Protein AF-A0A7C3RHJ6-F1 (afdb_monomer_lite)

Foldseek 3Di:
DDPPDPPPLPQQVCVVVVVLVVLLCQAPCVVVPNDPCNQFNADSPDPPPVRRCPGRGDDQDLLCQLVSVLVQLLDCVRCVVVVRDNCLSVLLCQAPLNVCCVVPVPRDDPCLQQNDSNGYDLCDPVGCNPLVNVLVSCCVPPVVLSVLLCLAPLVVCCVPPVPGDDPCLQPNNSHYPPDQQLCVLVSVCVPLVLLSVLLCLAPNNVVCNVVVHHDPCQQQNDNNRHDPLPRPLCNRVVVPDPCPDPLSVLLVLLNVLLVVLVVLLVVLVVLLVVLVVDPDDCVVLVVLSVVLVVLSVVLSSNVSNSDPVVSVVSSVSSNVSSVVSVVVSVVVVVVVVVVVVVVVVVVVVVVVVVVVVVVVVVVVVVVVVVD

pLDDT: mean 88.44, std 11.77, range [31.78, 98.12]

Structure (mmCIF, N/CA/C/O backbone):
data_AF-A0A7C3RHJ6-F1
#
_entry.id   AF-A0A7C3RHJ6-F1
#
loop_
_atom_site.group_PDB
_atom_site.id
_atom_site.type_symbol
_atom_site.label_atom_id
_atom_site.label_alt_id
_atom_site.label_comp_id
_atom_site.label_asym_id
_atom_site.label_entity_id
_atom_site.label_seq_id
_atom_site.pdbx_PDB_ins_code
_atom_site.Cartn_x
_atom_site.Cartn_y
_atom_site.Cartn_z
_atom_site.occupancy
_atom_site.B_iso_or_equiv
_atom_site.auth_seq_id
_atom_site.auth_comp_id
_atom_site.auth_asym_id
_atom_site.auth_atom_id
_atom_site.pdbx_PDB_model_num
ATOM 1 N N . MET A 1 1 ? 59.843 -17.273 -13.281 1.00 37.06 1 MET A N 1
ATOM 2 C CA . MET A 1 1 ? 58.818 -16.800 -14.239 1.00 37.06 1 MET A CA 1
ATOM 3 C C . MET A 1 1 ? 57.995 -15.730 -13.545 1.00 37.06 1 MET A C 1
ATOM 5 O O . MET A 1 1 ? 57.700 -15.878 -12.370 1.00 37.06 1 MET A O 1
ATOM 9 N N . SER A 1 2 ? 57.812 -14.612 -14.242 1.00 31.78 2 SER A N 1
ATOM 10 C CA . SER A 1 2 ? 57.528 -13.269 -13.725 1.00 31.78 2 SER A CA 1
ATOM 11 C C . SER A 1 2 ? 56.185 -13.110 -12.998 1.00 31.78 2 SER A C 1
ATOM 13 O O . SER A 1 2 ? 55.165 -13.618 -13.447 1.00 31.78 2 SER A O 1
ATOM 15 N N . LEU A 1 3 ? 56.210 -12.303 -11.933 1.00 33.94 3 LEU A N 1
ATOM 16 C CA . LEU A 1 3 ? 55.081 -11.746 -11.174 1.00 33.94 3 LEU A CA 1
ATOM 17 C C . LEU A 1 3 ? 54.342 -10.600 -11.915 1.00 33.94 3 LEU A C 1
ATOM 19 O O . LEU A 1 3 ? 53.602 -9.842 -11.297 1.00 33.94 3 LEU A O 1
ATOM 23 N N . LEU A 1 4 ? 54.514 -10.457 -13.234 1.00 36.22 4 LEU A N 1
ATOM 24 C CA . LEU A 1 4 ? 53.795 -9.488 -14.071 1.00 36.22 4 LEU A CA 1
ATOM 25 C C . LEU A 1 4 ? 52.897 -10.222 -15.068 1.00 36.22 4 LEU A C 1
ATOM 27 O O . LEU A 1 4 ? 53.378 -10.598 -16.132 1.00 36.22 4 LEU A O 1
ATOM 31 N N . SER A 1 5 ? 51.615 -10.415 -14.745 1.00 31.86 5 SER A N 1
ATOM 32 C CA . SER A 1 5 ? 50.505 -10.557 -15.719 1.00 31.86 5 SER A CA 1
ATOM 33 C C . SER A 1 5 ? 49.122 -10.523 -15.044 1.00 31.86 5 SER A C 1
ATOM 35 O O . SER A 1 5 ? 48.191 -11.177 -15.494 1.00 31.86 5 SER A O 1
ATOM 37 N N . ILE A 1 6 ? 48.952 -9.743 -13.971 1.00 36.12 6 ILE A N 1
ATOM 38 C CA . ILE A 1 6 ? 47.616 -9.263 -13.583 1.00 36.12 6 ILE A CA 1
ATOM 39 C C . ILE A 1 6 ? 47.528 -7.821 -14.076 1.00 36.12 6 ILE A C 1
ATOM 41 O O . ILE A 1 6 ? 47.543 -6.866 -13.306 1.00 36.12 6 ILE A O 1
ATOM 45 N N . ILE A 1 7 ? 47.525 -7.655 -15.399 1.00 36.75 7 ILE A N 1
ATOM 46 C CA . ILE A 1 7 ? 46.991 -6.432 -15.988 1.00 36.75 7 ILE A CA 1
ATOM 47 C C . ILE A 1 7 ? 45.484 -6.605 -15.841 1.00 36.75 7 ILE A C 1
ATOM 49 O O . ILE A 1 7 ? 44.868 -7.329 -16.619 1.00 36.75 7 ILE A O 1
ATOM 53 N N . LEU A 1 8 ? 44.896 -5.992 -14.806 1.00 41.00 8 LEU A N 1
ATOM 54 C CA . LEU A 1 8 ? 43.502 -5.583 -14.920 1.00 41.00 8 LEU A CA 1
ATOM 55 C C . LEU A 1 8 ? 43.420 -4.840 -16.252 1.00 41.00 8 LEU A C 1
ATOM 57 O O . LEU A 1 8 ? 44.099 -3.829 -16.429 1.00 41.00 8 LEU A O 1
ATOM 61 N N . SER A 1 9 ? 42.660 -5.373 -17.197 1.00 46.53 9 SER A N 1
ATOM 62 C CA . SER A 1 9 ? 42.314 -4.725 -18.454 1.00 46.53 9 SER A CA 1
ATOM 63 C C . SER A 1 9 ? 41.466 -3.491 -18.138 1.00 46.53 9 SER A C 1
ATOM 65 O O . SER A 1 9 ? 40.244 -3.485 -18.264 1.00 46.53 9 SER A O 1
ATOM 67 N N . ILE A 1 10 ? 42.123 -2.440 -17.644 1.00 57.09 10 ILE A N 1
ATOM 68 C CA . ILE A 1 10 ? 41.530 -1.133 -17.408 1.00 57.09 10 ILE A CA 1
ATOM 69 C C . ILE A 1 10 ? 41.212 -0.579 -18.791 1.00 57.09 10 ILE A C 1
ATOM 71 O O . ILE A 1 10 ? 42.105 -0.183 -19.535 1.00 57.09 10 ILE A O 1
ATOM 75 N N . SER A 1 11 ? 39.929 -0.603 -19.141 1.00 69.12 11 SER A N 1
ATOM 76 C CA . SER A 1 11 ? 39.414 0.023 -20.354 1.00 69.12 11 SER A CA 1
ATOM 77 C C . SER A 1 11 ? 39.861 1.487 -20.412 1.00 69.12 11 SER A C 1
ATOM 79 O O . SER A 1 11 ? 39.473 2.292 -19.559 1.00 69.12 11 SER A O 1
ATOM 81 N N . LEU A 1 12 ? 40.657 1.849 -21.424 1.00 87.69 12 LEU A N 1
ATOM 82 C CA . LEU A 1 12 ? 41.162 3.214 -21.606 1.00 87.69 12 LEU A CA 1
ATOM 83 C C . LEU A 1 12 ? 40.060 4.203 -22.009 1.00 87.69 12 LEU A C 1
ATOM 85 O O . LEU A 1 12 ? 40.269 5.413 -21.923 1.00 87.69 12 LEU A O 1
ATOM 89 N N . CYS A 1 13 ? 38.859 3.715 -22.346 1.00 89.88 13 CYS A N 1
ATOM 90 C CA . CYS A 1 13 ? 37.685 4.551 -22.604 1.00 89.88 13 CYS A CA 1
ATOM 91 C C . CYS A 1 13 ? 37.412 5.524 -21.444 1.00 89.88 13 CYS A C 1
ATOM 93 O O . CYS A 1 13 ? 37.001 6.662 -21.667 1.00 89.88 13 CYS A O 1
ATOM 95 N N . GLY A 1 14 ? 37.661 5.099 -20.199 1.00 90.50 14 GLY A N 1
ATOM 96 C CA . GLY A 1 14 ? 37.413 5.918 -19.014 1.00 90.50 14 GLY A CA 1
ATOM 97 C C . GLY A 1 14 ? 38.370 7.095 -18.826 1.00 90.50 14 GLY A C 1
ATOM 98 O O . GLY A 1 14 ? 38.039 8.014 -18.081 1.00 90.50 14 GLY A O 1
ATOM 99 N N . THR A 1 15 ? 39.512 7.097 -19.516 1.00 91.06 15 THR A N 1
ATOM 100 C CA . THR A 1 15 ? 40.467 8.216 -19.519 1.00 91.06 15 THR A CA 1
ATOM 101 C C . THR A 1 15 ? 39.915 9.400 -20.310 1.00 91.06 15 THR A C 1
ATOM 103 O O . THR A 1 15 ? 40.012 10.540 -19.864 1.00 91.06 15 THR A O 1
ATOM 106 N N . CYS A 1 16 ? 39.293 9.132 -21.462 1.00 91.75 16 CYS A N 1
ATOM 107 C CA . CYS A 1 16 ? 38.676 10.156 -22.311 1.00 91.75 16 CYS A CA 1
ATOM 108 C C . CYS A 1 16 ? 37.229 10.478 -21.899 1.00 91.75 16 CYS A C 1
ATOM 110 O O . CYS A 1 16 ? 36.752 11.582 -22.150 1.00 91.75 16 CYS A O 1
ATOM 112 N N . HIS A 1 17 ? 36.537 9.547 -21.231 1.00 92.69 17 HIS A N 1
ATOM 113 C CA . HIS A 1 17 ? 35.168 9.722 -20.730 1.00 92.69 17 HIS A CA 1
ATOM 114 C C . HIS A 1 17 ? 35.086 9.631 -19.194 1.00 92.69 17 HIS A C 1
ATOM 116 O O . HIS A 1 17 ? 34.374 8.765 -18.670 1.00 92.69 17 HIS A O 1
ATOM 122 N N . PRO A 1 18 ? 35.783 10.512 -18.450 1.00 93.06 18 PRO A N 1
ATOM 123 C CA . PRO A 1 18 ? 35.923 10.395 -16.998 1.00 93.06 18 PRO A CA 1
ATOM 124 C C . PRO A 1 18 ? 34.585 10.496 -16.259 1.00 93.06 18 PRO A C 1
ATOM 126 O O . PRO A 1 18 ? 34.333 9.709 -15.347 1.00 93.06 18 PRO A O 1
ATOM 129 N N . ASP A 1 19 ? 33.686 11.382 -16.694 1.00 94.31 19 ASP A N 1
ATOM 130 C CA . ASP A 1 19 ? 32.378 11.565 -16.055 1.00 94.31 19 ASP A CA 1
ATOM 131 C C . ASP A 1 19 ? 31.525 10.301 -16.165 1.00 94.31 19 ASP A C 1
ATOM 133 O O . ASP A 1 19 ? 31.026 9.777 -15.168 1.00 94.31 19 ASP A O 1
ATOM 137 N N . THR A 1 20 ? 31.420 9.755 -17.380 1.00 93.75 20 THR A N 1
ATOM 138 C CA . THR A 1 20 ? 30.674 8.517 -17.633 1.00 93.75 20 THR A CA 1
ATOM 139 C C . THR A 1 20 ? 31.311 7.337 -16.912 1.00 93.75 20 THR A C 1
ATOM 141 O O . THR A 1 20 ? 30.600 6.542 -16.299 1.00 93.75 20 THR A O 1
ATOM 144 N N . ASN A 1 21 ? 32.642 7.242 -16.925 1.00 93.19 21 ASN A N 1
ATOM 145 C CA . ASN A 1 21 ? 33.361 6.190 -16.221 1.00 93.19 21 ASN A CA 1
ATOM 146 C C . ASN A 1 21 ? 33.097 6.245 -14.713 1.00 93.19 21 ASN A C 1
ATOM 148 O O . ASN A 1 21 ? 32.775 5.222 -14.122 1.00 93.19 21 ASN A O 1
ATOM 152 N N . SER A 1 22 ? 33.135 7.430 -14.097 1.00 93.06 22 SER A N 1
ATOM 153 C CA . SER A 1 22 ? 32.887 7.591 -12.656 1.00 93.06 22 SER A CA 1
ATOM 154 C C . SER A 1 22 ? 31.512 7.068 -12.214 1.00 93.06 22 SER A C 1
ATOM 156 O O . SER A 1 22 ? 31.359 6.546 -11.105 1.00 93.06 22 SER A O 1
ATOM 158 N N . ILE A 1 23 ? 30.517 7.172 -13.098 1.00 93.44 23 ILE A N 1
ATOM 159 C CA . ILE A 1 23 ? 29.171 6.635 -12.902 1.00 93.44 23 ILE A CA 1
ATOM 160 C C . ILE A 1 23 ? 29.173 5.124 -13.155 1.00 93.44 23 ILE A C 1
ATOM 162 O O . ILE A 1 23 ? 28.690 4.363 -12.316 1.00 93.44 23 ILE A O 1
ATOM 166 N N . PHE A 1 24 ? 29.769 4.690 -14.270 1.00 94.44 24 PHE A N 1
ATOM 167 C CA . PHE A 1 24 ? 29.819 3.290 -14.691 1.00 94.44 24 PHE A CA 1
ATOM 168 C C . PHE A 1 24 ? 30.514 2.370 -13.696 1.00 94.44 24 PHE A C 1
ATOM 170 O O . PHE A 1 24 ? 30.060 1.244 -13.489 1.00 94.44 24 PHE A O 1
ATOM 177 N N . GLN A 1 25 ? 31.548 2.866 -13.011 1.00 92.19 25 GLN A N 1
ATOM 178 C CA . GLN A 1 25 ? 32.245 2.119 -11.965 1.00 92.19 25 GLN A CA 1
ATOM 179 C C . GLN A 1 25 ? 31.309 1.636 -10.846 1.00 92.19 25 GLN A C 1
ATOM 181 O O . GLN A 1 25 ? 31.600 0.635 -10.196 1.00 92.19 25 GLN A O 1
ATOM 186 N N . LYS A 1 26 ? 30.172 2.316 -10.640 1.00 91.44 26 LYS A N 1
ATOM 187 C CA . LYS A 1 26 ? 29.163 1.981 -9.624 1.00 91.44 26 LYS A CA 1
ATOM 188 C C . LYS A 1 26 ? 28.063 1.049 -10.139 1.00 91.44 26 LYS A C 1
ATOM 190 O O . LYS A 1 26 ? 27.137 0.755 -9.387 1.00 91.44 26 LYS A O 1
ATOM 195 N N . SER A 1 27 ? 28.105 0.659 -11.412 1.00 95.31 27 SER A N 1
ATOM 196 C CA . SER A 1 27 ? 27.092 -0.210 -12.005 1.00 95.31 27 SER A CA 1
ATOM 197 C C . SER A 1 27 ? 27.347 -1.676 -11.690 1.00 95.31 27 SER A C 1
ATOM 199 O O . SER A 1 27 ? 28.494 -2.119 -11.611 1.00 95.31 27 SER A O 1
ATOM 201 N N . ILE A 1 28 ? 26.268 -2.455 -11.618 1.00 94.25 28 ILE A N 1
ATOM 202 C CA . ILE A 1 28 ? 26.369 -3.906 -11.470 1.00 94.25 28 ILE A CA 1
ATOM 203 C C . ILE A 1 28 ? 27.076 -4.549 -12.667 1.00 94.25 28 ILE A C 1
ATOM 205 O O . ILE A 1 28 ? 27.816 -5.509 -12.505 1.00 94.25 28 ILE A O 1
ATOM 209 N N . HIS A 1 29 ? 26.908 -3.990 -13.867 1.00 94.44 29 HIS A N 1
ATOM 210 C CA . HIS A 1 29 ? 27.589 -4.469 -15.066 1.00 94.44 29 HIS A CA 1
ATOM 211 C C . HIS A 1 29 ? 29.111 -4.385 -14.932 1.00 94.44 29 HIS A C 1
ATOM 213 O O . HIS A 1 29 ? 29.786 -5.367 -15.226 1.00 94.44 29 HIS A O 1
ATOM 219 N N . ASN A 1 30 ? 29.647 -3.282 -14.405 1.00 93.56 30 ASN A N 1
ATOM 220 C CA . ASN A 1 30 ? 31.082 -3.173 -14.150 1.00 93.56 30 ASN A CA 1
ATOM 221 C C . ASN A 1 30 ? 31.563 -4.196 -13.108 1.00 93.56 30 ASN A C 1
ATOM 223 O O . ASN A 1 30 ? 32.596 -4.831 -13.306 1.00 93.56 30 ASN A O 1
ATOM 227 N N . THR A 1 31 ? 30.803 -4.387 -12.023 1.00 91.81 31 THR A N 1
ATOM 228 C CA . THR A 1 31 ? 31.127 -5.382 -10.985 1.00 91.81 31 THR A CA 1
ATOM 229 C C . THR A 1 31 ? 31.163 -6.810 -11.535 1.00 91.81 31 THR A C 1
ATOM 231 O O . THR A 1 31 ? 31.994 -7.604 -11.108 1.00 91.81 31 THR A O 1
ATOM 234 N N . GLU A 1 32 ? 30.303 -7.122 -12.505 1.00 92.81 32 GLU A N 1
ATOM 235 C CA . GLU A 1 32 ? 30.184 -8.447 -13.128 1.00 92.81 32 GLU A CA 1
ATOM 236 C C . GLU A 1 32 ? 31.033 -8.603 -14.408 1.00 92.81 32 GLU A C 1
ATOM 238 O O . GLU A 1 32 ? 30.846 -9.549 -15.171 1.00 92.81 32 GLU A O 1
ATOM 243 N N . GLY A 1 33 ? 31.971 -7.684 -14.674 1.00 91.19 33 GLY A N 1
ATOM 244 C CA . GLY A 1 33 ? 32.914 -7.798 -15.797 1.00 91.19 33 GLY A CA 1
ATOM 245 C C . GLY A 1 33 ? 32.334 -7.464 -17.178 1.00 91.19 33 GLY A C 1
ATOM 246 O O . GLY A 1 33 ? 32.924 -7.808 -18.202 1.00 91.19 33 GLY A O 1
ATOM 247 N N . VAL A 1 34 ? 31.188 -6.784 -17.237 1.00 93.06 34 VAL A N 1
ATOM 248 C CA . VAL A 1 34 ? 30.663 -6.175 -18.465 1.00 93.06 34 VAL A CA 1
ATOM 249 C C . VAL A 1 34 ? 31.278 -4.784 -18.597 1.00 93.06 34 VAL A C 1
ATOM 251 O O . VAL A 1 34 ? 31.138 -3.945 -17.710 1.00 93.06 34 VAL A O 1
ATOM 254 N N . HIS A 1 35 ? 31.960 -4.521 -19.711 1.00 91.94 35 HIS A N 1
ATOM 255 C CA . HIS A 1 35 ? 32.716 -3.284 -19.923 1.00 91.94 35 HIS A CA 1
ATOM 256 C C . HIS A 1 35 ? 32.096 -2.418 -21.027 1.00 91.94 35 HIS A C 1
ATOM 258 O O . HIS A 1 35 ? 31.173 -2.836 -21.724 1.00 91.94 35 HIS A O 1
ATOM 264 N N . CYS A 1 36 ? 32.621 -1.203 -21.219 1.00 92.62 36 CYS A N 1
ATOM 265 C CA . CYS A 1 36 ? 32.104 -0.222 -22.184 1.00 92.62 36 CYS A CA 1
ATOM 266 C C . CYS A 1 36 ? 31.887 -0.832 -23.581 1.00 92.62 36 CYS A C 1
ATOM 268 O O . CYS A 1 36 ? 30.828 -0.669 -24.191 1.00 92.62 36 CYS A O 1
ATOM 270 N N . VAL A 1 37 ? 32.875 -1.602 -24.044 1.00 93.44 37 VAL A N 1
ATOM 271 C CA . VAL A 1 37 ? 32.885 -2.223 -25.374 1.00 93.44 37 VAL A CA 1
ATOM 272 C C . VAL A 1 37 ? 31.892 -3.376 -25.520 1.00 93.44 37 VAL A C 1
ATOM 274 O O . VAL A 1 37 ? 31.480 -3.681 -26.634 1.00 93.44 37 VAL A O 1
ATOM 277 N N . SER A 1 38 ? 31.428 -3.973 -24.416 1.00 93.12 38 SER A N 1
ATOM 278 C CA . SER A 1 38 ? 30.379 -5.001 -24.439 1.00 93.12 38 SER A CA 1
ATOM 279 C C . SER A 1 38 ? 29.052 -4.441 -24.966 1.00 93.12 38 SER A C 1
ATOM 281 O O . SER A 1 38 ? 28.313 -5.140 -25.659 1.00 93.12 38 SER A O 1
ATOM 283 N N . CYS A 1 39 ? 28.770 -3.163 -24.688 1.00 93.06 39 CYS A N 1
ATOM 284 C CA . CYS A 1 39 ? 27.584 -2.472 -25.196 1.00 93.06 39 CYS A CA 1
ATOM 285 C C . CYS A 1 39 ? 27.888 -1.726 -26.505 1.00 93.06 39 CYS A C 1
ATOM 287 O O . CYS A 1 39 ? 27.173 -1.863 -27.509 1.00 93.06 39 CYS A O 1
ATOM 289 N N . HIS A 1 40 ? 28.973 -0.948 -26.488 1.00 93.31 40 HIS A N 1
ATOM 290 C CA . HIS A 1 40 ? 29.279 0.035 -27.518 1.00 93.31 40 HIS A CA 1
ATOM 291 C C . HIS A 1 40 ? 30.167 -0.470 -28.652 1.00 93.31 40 HIS A C 1
ATOM 293 O O . HIS A 1 40 ? 30.200 0.209 -29.665 1.00 93.31 40 HIS A O 1
ATOM 299 N N . GLY A 1 41 ? 30.847 -1.615 -28.547 1.00 93.12 41 GLY A N 1
ATOM 300 C CA . GLY A 1 41 ? 31.971 -1.931 -29.442 1.00 93.12 41 GLY A CA 1
ATOM 301 C C . GLY A 1 41 ? 33.159 -0.996 -29.185 1.00 93.12 41 GLY A C 1
ATOM 302 O O . GLY A 1 41 ? 33.204 -0.351 -28.137 1.00 93.12 41 GLY A O 1
ATOM 303 N N . GLY A 1 42 ? 34.097 -0.888 -30.124 1.00 93.31 42 GLY A N 1
ATOM 304 C CA . GLY A 1 42 ? 35.310 -0.092 -29.911 1.00 93.31 42 GLY A CA 1
ATOM 305 C C . GLY A 1 42 ? 36.544 -0.916 -29.550 1.00 93.31 42 GLY A C 1
ATOM 306 O O . GLY A 1 42 ? 36.449 -2.099 -29.220 1.00 93.31 42 GLY A O 1
ATOM 307 N N . ASP A 1 43 ? 37.701 -0.255 -29.564 1.00 92.56 43 ASP A N 1
ATOM 308 C CA . ASP A 1 43 ? 38.958 -0.784 -29.031 1.00 92.56 43 ASP A CA 1
ATOM 309 C C . ASP A 1 43 ? 39.268 -0.133 -27.669 1.00 92.56 43 ASP A C 1
ATOM 311 O O . ASP A 1 43 ? 39.573 1.062 -27.614 1.00 92.56 43 ASP A O 1
ATOM 315 N N . PRO A 1 44 ? 39.216 -0.885 -26.552 1.00 91.12 44 PRO A N 1
ATOM 316 C CA . PRO A 1 44 ? 39.453 -0.331 -25.223 1.00 91.12 44 PRO A CA 1
ATOM 317 C C . PRO A 1 44 ? 40.944 -0.137 -24.902 1.00 91.12 44 PRO A C 1
ATOM 319 O O . PRO A 1 44 ? 41.260 0.321 -23.805 1.00 91.12 44 PRO A O 1
ATOM 322 N N . ASN A 1 45 ? 41.862 -0.500 -25.807 1.00 91.00 45 ASN A N 1
ATOM 323 C CA . ASN A 1 45 ? 43.308 -0.526 -25.555 1.00 91.00 45 ASN A CA 1
ATOM 324 C C . ASN A 1 45 ? 44.063 0.640 -26.202 1.00 91.00 45 ASN A C 1
ATOM 326 O O . ASN A 1 45 ? 45.292 0.624 -26.283 1.00 91.00 45 ASN A O 1
ATOM 330 N N . THR A 1 46 ? 43.352 1.675 -26.644 1.00 90.31 46 THR A N 1
ATOM 331 C CA . THR A 1 46 ? 43.961 2.850 -27.261 1.00 90.31 46 THR A CA 1
ATOM 332 C C . THR A 1 46 ? 43.316 4.149 -26.785 1.00 90.31 46 THR A C 1
ATOM 334 O O . THR A 1 46 ? 42.133 4.189 -26.462 1.00 90.31 46 THR A O 1
ATOM 337 N N . LEU A 1 47 ? 44.125 5.209 -26.720 1.00 90.00 47 LEU A N 1
ATOM 338 C CA . LEU A 1 47 ? 43.685 6.585 -26.449 1.00 90.00 47 LEU A CA 1
ATOM 339 C C . LEU A 1 47 ? 43.494 7.397 -27.736 1.00 90.00 47 LEU A C 1
ATOM 341 O O . LEU A 1 47 ? 43.063 8.544 -27.684 1.00 90.00 47 LEU A O 1
ATOM 345 N N . ASP A 1 48 ? 43.842 6.821 -28.887 1.00 93.69 48 ASP A N 1
ATOM 346 C CA . ASP A 1 48 ? 43.564 7.434 -30.179 1.00 93.69 48 ASP A CA 1
ATOM 347 C C . ASP A 1 48 ? 42.063 7.332 -30.459 1.00 93.69 48 ASP A C 1
ATOM 349 O O . ASP A 1 48 ? 41.531 6.230 -30.554 1.00 93.69 48 ASP A O 1
ATOM 353 N N . GLU A 1 49 ? 41.374 8.467 -30.576 1.00 91.12 49 GLU A N 1
ATOM 354 C CA . GLU A 1 49 ? 39.913 8.510 -30.715 1.00 91.12 49 GLU A CA 1
ATOM 355 C C . GLU A 1 49 ? 39.414 7.716 -31.932 1.00 91.12 49 GLU A C 1
ATOM 357 O O . GLU A 1 49 ? 38.436 6.972 -31.834 1.00 91.12 49 GLU A O 1
ATOM 362 N N . GLY A 1 50 ? 40.101 7.840 -33.071 1.00 92.25 50 GLY A N 1
ATOM 363 C CA . GLY A 1 50 ? 39.722 7.163 -34.309 1.00 92.25 50 GLY A CA 1
ATOM 364 C C . GLY A 1 50 ? 39.844 5.646 -34.197 1.00 92.25 50 GLY A C 1
ATOM 365 O O . GLY A 1 50 ? 38.972 4.919 -34.671 1.00 92.25 50 GLY A O 1
ATOM 366 N N . LYS A 1 51 ? 40.894 5.155 -33.531 1.00 91.69 51 LYS A N 1
ATOM 367 C CA . LYS A 1 51 ? 41.085 3.724 -33.262 1.00 91.69 51 LYS A CA 1
ATOM 368 C C . LYS A 1 51 ? 40.178 3.225 -32.138 1.00 91.69 51 LYS A C 1
ATOM 370 O O . LYS A 1 51 ? 39.613 2.144 -32.275 1.00 91.69 51 LYS A O 1
ATOM 375 N N . ALA A 1 52 ? 39.974 4.000 -31.076 1.00 89.56 52 ALA A N 1
ATOM 376 C CA . ALA A 1 52 ? 39.128 3.624 -29.943 1.00 89.56 52 ALA A CA 1
ATOM 377 C C . ALA A 1 52 ? 37.663 3.464 -30.366 1.00 89.56 52 ALA A C 1
ATOM 379 O O . ALA A 1 52 ? 36.995 2.517 -29.960 1.00 89.56 52 ALA A O 1
ATOM 380 N N . HIS A 1 53 ? 37.186 4.340 -31.253 1.00 93.75 53 HIS A N 1
ATOM 381 C CA . HIS A 1 53 ? 35.858 4.258 -31.858 1.00 93.75 53 HIS A CA 1
ATOM 382 C C . HIS A 1 53 ? 35.845 3.502 -33.199 1.00 93.75 53 HIS A C 1
ATOM 384 O O . HIS A 1 53 ? 34.875 3.581 -33.954 1.00 93.75 53 HIS A O 1
ATOM 390 N N . SER A 1 54 ? 36.901 2.743 -33.510 1.00 85.75 54 SER A N 1
ATOM 391 C CA . SER A 1 54 ? 36.879 1.762 -34.602 1.00 85.75 54 SER A CA 1
ATOM 392 C C . SER A 1 54 ? 36.237 0.446 -34.124 1.00 85.75 54 SER A C 1
ATOM 394 O O . SER A 1 54 ? 35.757 0.365 -33.005 1.00 85.75 54 SER A O 1
ATOM 396 N N . GLN A 1 55 ? 36.152 -0.599 -34.949 1.00 84.88 55 GLN A N 1
ATOM 397 C CA . GLN A 1 55 ? 35.606 -1.913 -34.537 1.00 84.88 55 GLN A CA 1
ATOM 398 C C . GLN A 1 55 ? 34.135 -1.898 -34.072 1.00 84.88 55 GLN A C 1
ATOM 400 O O . GLN A 1 55 ? 33.803 -2.233 -32.933 1.00 84.88 55 GLN A O 1
ATOM 405 N N . ASN A 1 56 ? 33.227 -1.562 -34.995 1.00 87.25 56 ASN A N 1
ATOM 406 C CA . ASN A 1 56 ? 31.776 -1.630 -34.770 1.00 87.25 56 ASN A CA 1
ATOM 407 C C . ASN A 1 56 ? 31.302 -0.776 -33.578 1.00 87.25 56 ASN A C 1
ATOM 409 O O . ASN A 1 56 ? 30.306 -1.105 -32.926 1.00 87.25 56 ASN A O 1
ATOM 413 N N . PHE A 1 57 ? 32.024 0.314 -33.292 1.00 93.06 57 PHE A N 1
ATOM 414 C CA . PHE A 1 57 ? 31.595 1.283 -32.301 1.00 93.06 57 PHE A CA 1
ATOM 415 C C . PHE A 1 57 ? 30.220 1.836 -32.674 1.00 93.06 57 PHE A C 1
ATOM 417 O O . PHE A 1 57 ? 29.981 2.255 -33.810 1.00 93.06 57 PHE A O 1
ATOM 424 N N . ARG A 1 58 ? 29.297 1.836 -31.717 1.00 90.62 58 ARG A N 1
ATOM 425 C CA . ARG A 1 58 ? 27.912 2.229 -31.946 1.00 90.62 58 ARG A CA 1
ATOM 426 C C . ARG A 1 58 ? 27.336 2.994 -30.769 1.00 90.62 58 ARG A C 1
ATOM 428 O O . ARG A 1 58 ? 27.408 2.590 -29.606 1.00 90.62 58 ARG A O 1
ATOM 435 N N . LYS A 1 59 ? 26.619 4.060 -31.108 1.00 90.88 59 LYS A N 1
ATOM 436 C CA . LYS A 1 59 ? 25.568 4.603 -30.252 1.00 90.88 59 LYS A CA 1
ATOM 437 C C . LYS A 1 59 ? 24.307 3.786 -30.496 1.00 90.88 59 LYS A C 1
ATOM 439 O O . LYS A 1 59 ? 23.814 3.759 -31.618 1.00 90.88 59 LYS A O 1
ATOM 444 N N . ILE A 1 60 ? 23.790 3.129 -29.462 1.00 91.69 60 ILE A N 1
ATOM 445 C CA . ILE A 1 60 ? 22.598 2.284 -29.586 1.00 91.69 60 ILE A CA 1
ATOM 446 C C . ILE A 1 60 ? 21.363 3.187 -29.748 1.00 91.69 60 ILE A C 1
ATOM 448 O O . ILE A 1 60 ? 21.062 3.975 -28.846 1.00 91.69 60 ILE A O 1
ATOM 452 N N . PRO A 1 61 ? 20.640 3.110 -30.879 1.00 91.50 61 PRO A N 1
ATOM 453 C CA . PRO A 1 61 ? 19.395 3.843 -31.066 1.00 91.50 61 PRO A CA 1
ATOM 454 C C . PRO A 1 61 ? 18.338 3.407 -30.050 1.00 91.50 61 PRO A C 1
ATOM 456 O O . PRO A 1 61 ? 18.241 2.228 -29.713 1.00 91.50 61 PRO A O 1
ATOM 459 N N . ARG A 1 62 ? 17.497 4.343 -29.595 1.00 91.31 62 ARG A N 1
ATOM 460 C CA . ARG A 1 62 ? 16.495 4.089 -28.544 1.00 91.31 62 ARG A CA 1
ATOM 461 C C . ARG A 1 62 ? 15.569 2.909 -28.858 1.00 91.31 62 ARG A C 1
ATOM 463 O O . ARG A 1 62 ? 15.260 2.129 -27.966 1.00 91.31 62 ARG A O 1
ATOM 470 N N . ASN A 1 63 ? 15.167 2.760 -30.119 1.00 89.75 63 ASN A N 1
ATOM 471 C CA . ASN A 1 63 ? 14.304 1.671 -30.582 1.00 89.75 63 ASN A CA 1
ATOM 472 C C . ASN A 1 63 ? 14.975 0.290 -30.540 1.00 89.75 63 ASN A C 1
ATOM 474 O O . ASN A 1 63 ? 14.269 -0.708 -30.523 1.00 89.75 63 ASN A O 1
ATOM 478 N N . LEU A 1 64 ? 16.311 0.237 -30.517 1.00 92.06 64 LEU A N 1
ATOM 479 C CA . LEU A 1 64 ? 17.094 -0.999 -30.448 1.00 92.06 64 LEU A CA 1
ATOM 480 C C . LEU A 1 64 ? 17.571 -1.331 -29.028 1.00 92.06 64 LEU A C 1
ATOM 482 O O . LEU A 1 64 ? 18.128 -2.406 -28.817 1.00 92.06 64 LEU A O 1
ATOM 486 N N . ILE A 1 65 ? 17.349 -0.443 -28.050 1.00 94.50 65 ILE A N 1
ATOM 487 C CA . ILE A 1 65 ? 17.716 -0.679 -26.645 1.00 94.50 65 ILE A CA 1
ATOM 488 C C . ILE A 1 65 ? 17.111 -1.991 -26.117 1.00 94.50 65 ILE A C 1
ATOM 490 O O . ILE A 1 65 ? 17.876 -2.783 -25.568 1.00 94.50 65 ILE A O 1
ATOM 494 N N . PRO A 1 66 ? 15.807 -2.296 -26.307 1.00 94.81 66 PRO A N 1
ATOM 495 C CA . PRO A 1 66 ? 15.239 -3.545 -25.800 1.00 94.81 66 PRO A CA 1
ATOM 496 C C . PRO A 1 66 ? 15.933 -4.798 -26.345 1.00 94.81 66 PRO A C 1
ATOM 498 O O . PRO A 1 66 ? 16.300 -5.685 -25.575 1.00 94.81 66 PRO A O 1
ATOM 501 N N . GLN A 1 67 ? 16.166 -4.861 -27.660 1.00 95.00 67 GLN A N 1
ATOM 502 C CA . GLN A 1 67 ? 16.850 -5.993 -28.290 1.00 95.00 67 GLN A CA 1
ATOM 503 C C . GLN A 1 67 ? 18.316 -6.077 -27.859 1.00 95.00 67 GLN A C 1
ATOM 505 O O . GLN A 1 67 ? 18.828 -7.176 -27.661 1.00 95.00 67 GLN A O 1
ATOM 510 N N . HIS A 1 68 ? 18.979 -4.935 -27.669 1.00 95.31 68 HIS A N 1
ATOM 511 C CA . HIS A 1 68 ? 20.355 -4.896 -27.190 1.00 95.31 68 HIS A CA 1
ATOM 512 C C . HIS A 1 68 ? 20.479 -5.432 -25.758 1.00 95.31 68 HIS A C 1
ATOM 514 O O . HIS A 1 68 ? 21.317 -6.285 -25.500 1.00 95.31 68 HIS A O 1
ATOM 520 N N . CYS A 1 69 ? 19.613 -5.013 -24.832 1.00 95.88 69 CYS A N 1
ATOM 521 C CA . CYS A 1 69 ? 19.593 -5.590 -23.485 1.00 95.88 69 CYS A CA 1
ATOM 522 C C . CYS A 1 69 ? 19.276 -7.096 -23.538 1.00 95.88 69 CYS A C 1
ATOM 524 O O . CYS A 1 69 ? 19.914 -7.902 -22.859 1.00 95.88 69 CYS A O 1
ATOM 526 N N . GLY A 1 70 ? 18.325 -7.491 -24.390 1.00 96.56 70 GLY A N 1
ATOM 527 C CA . GLY A 1 70 ? 17.928 -8.886 -24.572 1.00 96.56 70 GLY A CA 1
ATOM 528 C C . GLY A 1 70 ? 19.010 -9.799 -25.145 1.00 96.56 70 GLY A C 1
ATOM 529 O O . GLY A 1 70 ? 18.970 -10.993 -24.863 1.00 96.56 70 GLY A O 1
ATOM 530 N N . SER A 1 71 ? 20.013 -9.288 -25.871 1.00 95.38 71 SER A N 1
ATOM 531 C CA . SER A 1 71 ? 21.081 -10.146 -26.413 1.00 95.38 71 SER A CA 1
ATOM 532 C C . SER A 1 71 ? 21.857 -10.888 -25.321 1.00 95.38 71 SER A C 1
ATOM 534 O O . SER A 1 71 ? 22.373 -11.976 -25.569 1.00 95.38 71 SER A O 1
ATOM 536 N N . CYS A 1 72 ? 21.897 -10.325 -24.108 1.00 96.25 72 CYS A N 1
ATOM 537 C CA . CYS A 1 72 ? 22.447 -10.975 -22.919 1.00 96.25 72 CYS A CA 1
ATOM 538 C C . CYS A 1 72 ? 21.345 -11.405 -21.942 1.00 96.25 72 CYS A C 1
ATOM 540 O O . CYS A 1 72 ? 21.341 -12.548 -21.486 1.00 96.25 72 CYS A O 1
ATOM 542 N N . HIS A 1 73 ? 20.379 -10.528 -21.649 1.00 96.38 73 HIS A N 1
ATOM 543 C CA . HIS A 1 73 ? 19.355 -10.789 -20.631 1.00 96.38 73 HIS A CA 1
ATOM 544 C C . HIS A 1 73 ? 18.274 -11.787 -21.054 1.00 96.38 73 HIS A C 1
ATOM 546 O O . HIS A 1 73 ? 17.528 -12.246 -20.199 1.00 96.38 73 HIS A O 1
ATOM 552 N N . SER A 1 74 ? 18.203 -12.178 -22.329 1.00 97.38 74 SER A N 1
ATOM 553 C CA . SER A 1 74 ? 17.368 -13.298 -22.784 1.00 97.38 74 SER A CA 1
ATOM 554 C C . SER A 1 74 ? 18.148 -14.600 -22.977 1.00 97.38 74 SER A C 1
ATOM 556 O O . SER A 1 74 ? 17.567 -15.589 -23.418 1.00 97.38 74 SER A O 1
ATOM 558 N N . ASN A 1 75 ? 19.438 -14.639 -22.621 1.00 97.12 75 ASN A N 1
ATOM 559 C CA . ASN A 1 75 ? 20.269 -15.837 -22.712 1.00 97.12 75 ASN A CA 1
ATOM 560 C C . ASN A 1 75 ? 20.296 -16.604 -21.369 1.00 97.12 75 ASN A C 1
ATOM 562 O O . ASN A 1 75 ? 20.891 -16.119 -20.401 1.00 97.12 75 ASN A O 1
ATOM 566 N N . PRO A 1 76 ? 19.728 -17.826 -21.291 1.00 95.56 76 PRO A N 1
ATOM 567 C CA . PRO A 1 76 ? 19.697 -18.605 -20.052 1.00 95.56 76 PRO A CA 1
ATOM 568 C C . PRO A 1 76 ? 21.078 -18.987 -19.528 1.00 95.56 76 PRO A C 1
ATOM 570 O O . PRO A 1 76 ? 21.261 -19.062 -18.316 1.00 95.56 76 PRO A O 1
ATOM 573 N N . LEU A 1 77 ? 22.056 -19.202 -20.413 1.00 95.31 77 LEU A N 1
ATOM 574 C CA . LEU A 1 77 ? 23.413 -19.566 -20.004 1.00 95.31 77 LEU A CA 1
ATOM 575 C C . LEU A 1 77 ? 24.108 -18.410 -19.278 1.00 95.31 77 LEU A C 1
ATOM 577 O O . LEU A 1 77 ? 24.853 -18.654 -18.335 1.00 95.31 77 LEU A O 1
ATOM 581 N N . LEU A 1 78 ? 23.823 -17.167 -19.679 1.00 94.62 78 LEU A N 1
ATOM 582 C CA . LEU A 1 78 ? 24.382 -15.977 -19.039 1.00 94.62 78 LEU A CA 1
ATOM 583 C C . LEU A 1 78 ? 23.620 -15.592 -17.768 1.00 94.62 78 LEU A C 1
ATOM 585 O O . LEU A 1 78 ? 24.236 -15.177 -16.796 1.00 94.62 78 LEU A O 1
ATOM 589 N N . MET A 1 79 ? 22.289 -15.714 -17.760 1.00 95.50 79 MET A N 1
ATOM 590 C CA . MET A 1 79 ? 21.453 -15.176 -16.674 1.00 95.50 79 MET A CA 1
ATOM 591 C C . MET A 1 79 ? 21.197 -16.148 -15.519 1.00 95.50 79 MET A C 1
ATOM 593 O O . MET A 1 79 ? 20.912 -15.707 -14.403 1.00 95.50 79 MET A O 1
ATOM 597 N N . LYS A 1 80 ? 21.325 -17.462 -15.746 1.00 93.81 80 LYS A N 1
ATOM 598 C CA . LYS A 1 80 ? 21.078 -18.487 -14.719 1.00 93.81 80 LYS A CA 1
ATOM 599 C C . LYS A 1 80 ? 21.910 -18.299 -13.439 1.00 93.81 80 LYS A C 1
ATOM 601 O O . LYS A 1 80 ? 21.307 -18.411 -12.373 1.00 93.81 80 LYS A O 1
ATOM 606 N N . PRO A 1 81 ? 23.223 -17.983 -13.483 1.00 92.56 81 PRO A N 1
ATOM 607 C CA . PRO A 1 81 ? 24.013 -17.740 -12.269 1.00 92.56 81 PRO A CA 1
ATOM 608 C C . PRO A 1 81 ? 23.486 -16.585 -11.406 1.00 92.56 81 PRO A C 1
ATOM 610 O O . PRO A 1 81 ? 23.662 -16.592 -10.193 1.00 92.56 81 PRO A O 1
ATOM 613 N N . TYR A 1 82 ? 22.802 -15.621 -12.026 1.00 90.94 82 TYR A N 1
ATOM 614 C CA . TYR A 1 82 ? 22.266 -14.427 -11.373 1.00 90.94 82 TYR A CA 1
ATOM 615 C C . TYR A 1 82 ? 20.802 -14.566 -10.943 1.00 90.94 82 TYR A C 1
ATOM 617 O O . TYR A 1 82 ? 20.253 -13.652 -10.331 1.00 90.94 82 TYR A O 1
ATOM 625 N N . GLY A 1 83 ? 20.141 -15.675 -11.296 1.00 91.81 83 GLY A N 1
ATOM 626 C CA . GLY A 1 83 ? 18.710 -15.862 -11.047 1.00 91.81 83 GLY A CA 1
ATOM 627 C C . GLY A 1 83 ? 17.821 -14.844 -11.774 1.00 91.81 83 GLY A C 1
ATOM 628 O O . GLY A 1 83 ? 16.718 -14.555 -11.312 1.00 91.81 83 GLY A O 1
ATOM 629 N N . ILE A 1 84 ? 18.294 -14.271 -12.886 1.00 91.75 84 ILE A N 1
ATOM 630 C CA . ILE A 1 84 ? 17.538 -13.296 -13.682 1.00 91.75 84 ILE A CA 1
ATOM 631 C C . ILE A 1 84 ? 16.669 -14.044 -14.698 1.00 91.75 84 ILE A C 1
ATOM 633 O O . ILE A 1 84 ? 17.156 -14.910 -15.426 1.00 91.75 84 ILE A O 1
ATOM 637 N N . SER A 1 85 ? 15.379 -13.703 -14.763 1.00 94.00 85 SER A N 1
ATOM 638 C CA . SER A 1 85 ? 14.467 -14.293 -15.749 1.00 94.00 85 SER A CA 1
ATOM 639 C C . SER A 1 85 ? 14.812 -13.840 -17.168 1.00 94.00 85 SER A C 1
ATOM 641 O O . SER A 1 85 ? 15.068 -12.659 -17.400 1.00 94.00 85 SER A O 1
ATOM 643 N N . THR A 1 86 ? 14.774 -14.761 -18.131 1.00 96.38 86 THR A N 1
ATOM 644 C CA . THR A 1 86 ? 15.160 -14.500 -19.529 1.00 96.38 86 THR A CA 1
ATOM 645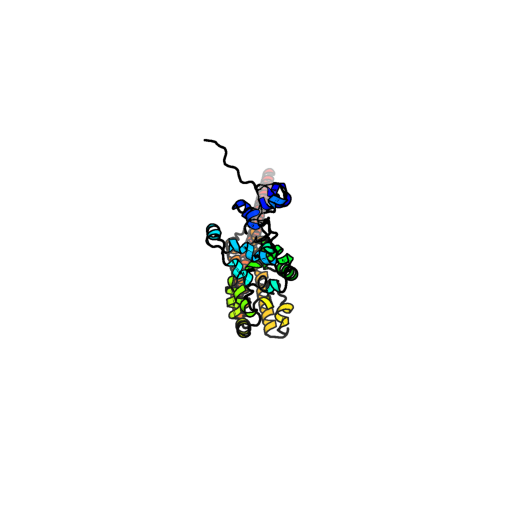 C C . THR A 1 86 ? 14.006 -14.120 -20.449 1.00 96.38 86 THR A C 1
ATOM 647 O O . THR A 1 86 ? 14.211 -13.699 -21.590 1.00 96.38 86 THR A O 1
ATOM 650 N N . ASP A 1 87 ? 12.781 -14.224 -19.950 1.00 95.44 87 ASP A N 1
ATOM 651 C CA . ASP A 1 87 ? 11.558 -13.904 -20.678 1.00 95.44 87 ASP A CA 1
ATOM 652 C C . ASP A 1 87 ? 11.201 -12.409 -20.649 1.00 95.44 87 ASP A C 1
ATOM 654 O O . ASP A 1 87 ? 10.307 -11.987 -21.382 1.00 95.44 87 ASP A O 1
ATOM 658 N N . GLN A 1 88 ? 11.913 -11.586 -19.871 1.00 94.31 88 GLN A N 1
ATOM 659 C CA . GLN A 1 88 ? 11.546 -10.189 -19.606 1.00 94.31 88 GLN A CA 1
ATOM 660 C C . GLN A 1 88 ? 11.431 -9.338 -20.876 1.00 94.31 88 GLN A C 1
ATOM 662 O O . GLN A 1 88 ? 10.504 -8.538 -20.982 1.00 94.31 88 GLN A O 1
ATOM 667 N N . LEU A 1 89 ? 12.302 -9.545 -21.873 1.00 95.31 89 LEU A N 1
ATOM 668 C CA . LEU A 1 89 ? 12.176 -8.877 -23.174 1.00 95.31 89 LEU A CA 1
ATOM 669 C C . LEU A 1 89 ? 10.872 -9.277 -23.878 1.00 95.31 89 LEU A C 1
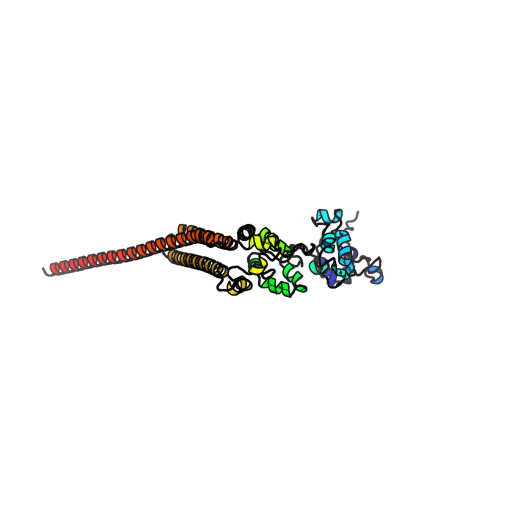ATOM 671 O O . LEU A 1 89 ? 10.136 -8.413 -24.346 1.00 95.31 89 LEU A O 1
ATOM 675 N N . SER A 1 90 ? 10.573 -10.577 -23.943 1.00 94.25 90 SER A N 1
ATOM 676 C CA . SER A 1 90 ? 9.362 -11.077 -24.606 1.00 94.25 90 SER A CA 1
ATOM 677 C C . SER A 1 90 ? 8.089 -10.567 -23.927 1.00 94.25 90 SER A C 1
ATOM 679 O O . SER A 1 90 ? 7.144 -10.151 -24.600 1.00 94.25 90 SER A O 1
ATOM 681 N N . LEU A 1 91 ? 8.100 -10.509 -22.592 1.00 93.94 91 LEU A N 1
ATOM 682 C CA . LEU A 1 91 ? 7.023 -9.936 -21.804 1.00 93.94 91 LEU A CA 1
ATOM 683 C C . LEU A 1 91 ? 6.895 -8.444 -22.113 1.00 93.94 91 LEU A C 1
ATOM 685 O O . LEU A 1 91 ? 5.823 -8.020 -22.550 1.00 93.94 91 LEU A O 1
ATOM 689 N N . TYR A 1 92 ? 7.974 -7.665 -21.987 1.00 94.00 92 TYR A N 1
ATOM 690 C CA . TYR A 1 92 ? 7.969 -6.225 -22.255 1.00 94.00 92 TYR A CA 1
ATOM 691 C C . TYR A 1 92 ? 7.436 -5.903 -23.656 1.00 94.00 92 TYR A C 1
ATOM 693 O O . TYR A 1 92 ? 6.582 -5.031 -23.803 1.00 94.00 92 TYR A O 1
ATOM 701 N N . LEU A 1 93 ? 7.865 -6.645 -24.683 1.00 92.56 93 LEU A N 1
ATOM 702 C CA . LEU A 1 93 ? 7.373 -6.474 -26.055 1.00 92.56 93 LEU A CA 1
ATOM 703 C C . LEU A 1 93 ? 5.871 -6.751 -26.183 1.00 92.56 93 LEU A C 1
ATOM 705 O O . LEU A 1 93 ? 5.224 -6.216 -27.079 1.00 92.56 93 LEU A O 1
ATOM 709 N N . SER A 1 94 ? 5.295 -7.550 -25.284 1.00 91.38 94 SER A N 1
ATOM 710 C CA . SER A 1 94 ? 3.853 -7.789 -25.220 1.00 91.38 94 SER A CA 1
ATOM 711 C C . SER A 1 94 ? 3.076 -6.703 -24.453 1.00 91.38 94 SER A C 1
ATOM 713 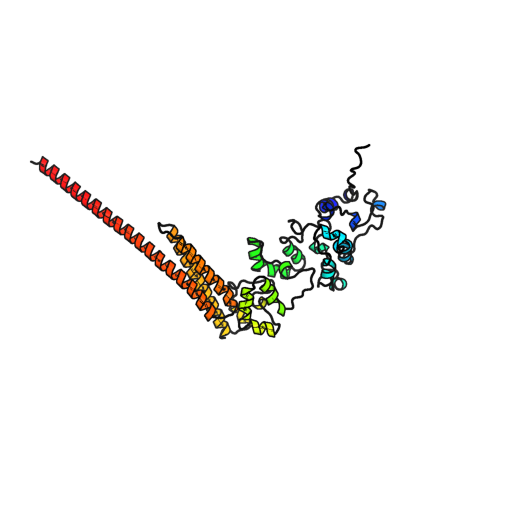O O . SER A 1 94 ? 1.844 -6.636 -24.583 1.00 91.38 94 SER A O 1
ATOM 715 N N . SER A 1 95 ? 3.769 -5.852 -23.685 1.00 91.06 95 SER A N 1
ATOM 716 C CA . SER A 1 95 ? 3.189 -4.789 -22.858 1.00 91.06 95 SER A CA 1
ATOM 717 C C . SER A 1 95 ? 2.791 -3.549 -23.665 1.00 91.06 95 SER A C 1
ATOM 719 O O . SER A 1 95 ? 3.142 -3.398 -24.833 1.00 91.06 95 SER A O 1
ATOM 721 N N . ILE A 1 96 ? 2.059 -2.624 -23.035 1.00 87.88 96 ILE A N 1
ATOM 722 C CA . ILE A 1 96 ? 1.671 -1.344 -23.659 1.00 87.88 96 ILE A CA 1
ATOM 723 C C . ILE A 1 96 ? 2.861 -0.389 -23.861 1.00 87.88 96 ILE A C 1
ATOM 725 O O . ILE A 1 96 ? 2.778 0.564 -24.642 1.00 87.88 96 ILE A O 1
ATOM 729 N N . HIS A 1 97 ? 3.962 -0.615 -23.139 1.00 90.19 97 HIS A N 1
ATOM 730 C CA . HIS A 1 97 ? 5.204 0.128 -23.327 1.00 90.19 97 HIS A CA 1
ATOM 731 C C . HIS A 1 97 ? 5.976 -0.403 -24.538 1.00 90.19 97 HIS A C 1
ATOM 733 O O . HIS A 1 97 ? 6.410 0.399 -25.361 1.00 90.19 97 HIS A O 1
ATOM 739 N N . GLY A 1 98 ? 6.061 -1.731 -24.698 1.00 89.81 98 GLY A N 1
ATOM 740 C CA . GLY A 1 98 ? 6.755 -2.355 -25.826 1.00 89.81 98 GLY A CA 1
ATOM 741 C C . GLY A 1 98 ? 5.977 -2.331 -27.145 1.00 89.81 98 GLY A C 1
ATOM 742 O O . GLY A 1 98 ? 6.528 -1.905 -28.157 1.00 89.81 98 GLY A O 1
ATOM 743 N N . LYS A 1 99 ? 4.696 -2.732 -27.150 1.00 86.56 99 LYS A N 1
ATOM 744 C CA . LYS A 1 99 ? 3.885 -2.874 -28.382 1.00 86.56 99 LYS A CA 1
ATOM 745 C C . LYS A 1 99 ? 3.729 -1.588 -29.182 1.00 86.56 99 LYS A C 1
ATOM 747 O O . LYS A 1 99 ? 3.699 -1.618 -30.405 1.00 86.56 99 LYS A O 1
ATOM 752 N N . ASP A 1 100 ? 3.579 -0.464 -28.490 1.00 82.06 100 ASP A N 1
ATOM 753 C CA . ASP A 1 100 ? 3.260 0.817 -29.121 1.00 82.06 100 ASP A CA 1
ATOM 754 C C . ASP A 1 100 ? 4.498 1.694 -29.347 1.00 82.06 100 ASP A C 1
ATOM 756 O O . ASP A 1 100 ? 4.356 2.882 -29.647 1.00 82.06 100 ASP A O 1
ATOM 760 N N . PHE A 1 101 ? 5.710 1.143 -29.216 1.00 80.56 101 PHE A N 1
ATOM 761 C CA . PHE A 1 101 ? 6.937 1.912 -29.418 1.00 80.56 101 PHE A CA 1
ATOM 762 C C . PHE A 1 101 ? 7.014 2.506 -30.837 1.00 80.56 101 PHE A C 1
ATOM 764 O O . PHE A 1 101 ? 7.351 3.678 -30.993 1.00 80.56 101 PHE A O 1
ATOM 771 N N . GLU A 1 102 ? 6.621 1.744 -31.866 1.00 71.56 102 GLU A N 1
ATOM 772 C CA . GLU A 1 102 ? 6.590 2.221 -33.261 1.00 71.56 102 GLU A CA 1
ATOM 773 C C . GLU A 1 102 ? 5.598 3.375 -33.475 1.00 71.56 102 GLU A C 1
ATOM 775 O O . GLU A 1 102 ? 5.846 4.271 -34.278 1.00 71.56 102 GLU A O 1
ATOM 780 N N . LYS A 1 103 ? 4.494 3.396 -32.718 1.00 78.94 103 LYS A N 1
ATOM 781 C CA . LYS A 1 103 ? 3.480 4.461 -32.781 1.00 78.94 103 LYS A CA 1
ATOM 782 C C . LYS A 1 103 ? 3.894 5.702 -31.993 1.00 78.94 103 LYS A C 1
ATOM 784 O O . LYS A 1 103 ? 3.439 6.804 -32.286 1.00 78.94 103 LYS A O 1
ATOM 789 N N . SER A 1 104 ? 4.708 5.531 -30.953 1.00 82.50 104 SER A N 1
ATOM 790 C CA . SER A 1 104 ? 5.185 6.625 -30.115 1.00 82.50 104 SER A CA 1
ATOM 791 C C . SER A 1 104 ? 6.596 6.332 -29.589 1.00 82.50 104 SER A C 1
ATOM 793 O O . SER A 1 104 ? 6.747 5.668 -28.561 1.00 82.50 104 SER A O 1
ATOM 795 N N . PRO A 1 105 ? 7.650 6.899 -30.206 1.00 79.25 105 PRO A N 1
ATOM 796 C CA . PRO A 1 105 ? 9.040 6.655 -29.797 1.00 79.25 105 PRO A CA 1
ATOM 797 C C . PRO A 1 105 ? 9.386 7.218 -28.402 1.00 79.25 105 PRO A C 1
ATOM 799 O O . PRO A 1 105 ? 10.489 7.018 -27.889 1.00 79.25 105 PRO A O 1
ATOM 802 N N . LYS A 1 106 ? 8.436 7.922 -27.767 1.00 84.50 106 LYS A N 1
ATOM 803 C CA . LYS A 1 106 ? 8.512 8.403 -26.381 1.00 84.50 106 LYS A CA 1
ATOM 804 C C . LYS A 1 106 ? 8.128 7.340 -25.348 1.00 84.50 106 LYS A C 1
ATOM 806 O O . LYS A 1 106 ? 8.272 7.598 -24.156 1.00 84.50 106 LYS A O 1
ATOM 811 N N . LYS A 1 107 ? 7.637 6.167 -25.766 1.00 89.12 107 LYS A N 1
ATOM 812 C CA . LYS A 1 107 ? 7.352 5.056 -24.848 1.00 89.12 107 LYS A CA 1
ATOM 813 C C . LYS A 1 107 ? 8.624 4.656 -24.087 1.00 89.12 107 LYS A C 1
ATOM 815 O O . LYS A 1 107 ? 9.718 4.732 -24.664 1.00 89.12 107 LYS A O 1
ATOM 820 N N . PRO A 1 108 ? 8.506 4.289 -22.800 1.00 93.25 108 PRO A N 1
ATOM 821 C CA . PRO A 1 108 ? 9.664 3.931 -21.999 1.00 93.25 108 PRO A CA 1
ATOM 822 C C . PRO A 1 108 ? 10.253 2.605 -22.485 1.00 93.25 108 PRO A C 1
ATOM 824 O O . PRO A 1 108 ? 9.513 1.658 -22.725 1.00 93.25 108 PRO A O 1
ATOM 827 N N . VAL A 1 109 ? 11.575 2.553 -22.606 1.00 94.31 109 VAL A N 1
ATOM 828 C CA . VAL A 1 109 ? 12.389 1.362 -22.868 1.00 94.31 109 VAL A CA 1
ATOM 829 C C . VAL A 1 109 ? 13.173 0.990 -21.607 1.00 94.31 109 VAL A C 1
ATOM 831 O O . VAL A 1 109 ? 13.099 1.681 -20.590 1.00 94.31 109 VAL A O 1
ATOM 834 N N . CYS A 1 110 ? 13.955 -0.089 -21.666 1.00 95.12 110 CYS A N 1
ATOM 835 C CA . CYS A 1 110 ? 14.685 -0.651 -20.524 1.00 95.12 110 CYS A CA 1
ATOM 836 C C . CYS A 1 110 ? 15.441 0.412 -19.709 1.00 95.12 110 CYS A C 1
ATOM 838 O O . CYS A 1 110 ? 15.355 0.439 -18.482 1.00 95.12 110 CYS A O 1
ATOM 840 N N . THR A 1 111 ? 16.122 1.335 -20.391 1.00 95.69 111 THR A N 1
ATOM 841 C CA . THR A 1 111 ? 16.965 2.355 -19.759 1.00 95.69 111 THR A CA 1
ATOM 842 C C . THR A 1 111 ? 16.195 3.431 -18.998 1.00 95.69 111 THR A C 1
ATOM 844 O O . THR A 1 111 ? 16.753 4.035 -18.089 1.00 95.69 111 THR A O 1
ATOM 847 N N . ASP A 1 112 ? 14.918 3.681 -19.310 1.00 95.56 112 ASP A N 1
ATOM 848 C CA . ASP A 1 112 ? 14.139 4.708 -18.598 1.00 95.56 112 ASP A CA 1
ATOM 849 C C . ASP A 1 112 ? 13.771 4.267 -17.171 1.00 95.56 112 ASP A C 1
ATOM 851 O O . ASP A 1 112 ? 13.550 5.106 -16.290 1.00 95.56 112 ASP A O 1
ATOM 855 N N . CYS A 1 113 ? 13.736 2.949 -16.941 1.00 94.81 113 CYS A N 1
ATOM 856 C CA . CYS A 1 113 ? 13.451 2.346 -15.643 1.00 94.81 113 CYS A CA 1
ATOM 857 C C . CYS A 1 113 ? 14.697 1.774 -14.956 1.00 94.81 113 CYS A C 1
ATOM 859 O O . CYS A 1 113 ? 14.766 1.842 -13.734 1.00 94.81 113 CYS A O 1
ATOM 861 N N . HIS A 1 114 ? 15.666 1.234 -15.703 1.00 95.19 114 HIS A N 1
ATOM 862 C CA . HIS A 1 114 ? 16.863 0.587 -15.145 1.00 95.19 114 HIS A CA 1
ATOM 863 C C . HIS A 1 114 ? 18.122 1.471 -15.128 1.00 95.19 114 HIS A C 1
ATOM 865 O O . HIS A 1 114 ? 19.064 1.139 -14.412 1.00 95.19 114 HIS A O 1
ATOM 871 N N . GLY A 1 115 ? 18.137 2.591 -15.858 1.00 94.56 115 GLY A N 1
ATOM 872 C CA . GLY A 1 115 ? 19.331 3.424 -16.053 1.00 94.56 115 GLY A CA 1
ATOM 873 C C . GLY A 1 115 ? 20.154 2.984 -17.266 1.00 94.56 115 GLY A C 1
ATOM 874 O O . GLY A 1 115 ? 19.760 2.069 -17.992 1.00 94.56 115 GLY A O 1
ATOM 875 N N . VAL A 1 116 ? 21.285 3.652 -17.512 1.00 93.56 116 VAL A N 1
ATOM 876 C CA . VAL A 1 116 ? 22.158 3.364 -18.667 1.00 93.56 116 VAL A CA 1
ATOM 877 C C . VAL A 1 116 ? 23.547 2.941 -18.204 1.00 93.56 116 VAL A C 1
ATOM 879 O O . VAL A 1 116 ? 23.943 1.795 -18.396 1.00 93.56 116 VAL A O 1
ATOM 882 N N . HIS A 1 117 ? 24.278 3.861 -17.576 1.00 94.50 117 HIS A N 1
ATOM 883 C CA . HIS A 1 117 ? 25.631 3.619 -17.073 1.00 94.50 117 HIS A CA 1
ATOM 884 C C . HIS A 1 117 ? 25.633 3.389 -15.563 1.00 94.50 117 HIS A C 1
ATOM 886 O O . HIS A 1 117 ? 26.614 2.931 -15.012 1.00 94.50 117 HIS A O 1
ATOM 892 N N . GLU A 1 118 ? 24.528 3.665 -14.889 1.00 94.00 118 GLU A N 1
ATOM 893 C CA . GLU A 1 118 ? 24.318 3.575 -13.450 1.00 94.00 118 GLU A CA 1
ATOM 894 C C . GLU A 1 118 ? 23.409 2.398 -13.068 1.00 94.00 118 GLU A C 1
ATOM 896 O O . GLU A 1 118 ? 22.765 2.427 -12.021 1.00 94.00 118 GLU A O 1
ATOM 901 N N . ILE A 1 119 ? 23.310 1.380 -13.933 1.00 95.38 119 ILE A N 1
ATOM 902 C CA . ILE A 1 119 ? 22.437 0.220 -13.713 1.00 95.38 119 ILE A CA 1
ATOM 903 C C . ILE A 1 119 ? 22.849 -0.470 -12.412 1.00 95.38 119 ILE A C 1
ATOM 905 O O . ILE A 1 119 ? 23.994 -0.886 -12.254 1.00 95.38 119 ILE A O 1
ATOM 909 N N . LYS A 1 120 ? 21.896 -0.604 -11.494 1.00 95.00 120 LYS A N 1
ATOM 910 C CA . LYS A 1 120 ? 22.085 -1.136 -10.140 1.00 95.00 120 LYS A CA 1
ATOM 911 C C . LYS A 1 120 ? 21.152 -2.309 -9.878 1.00 95.00 120 LYS A C 1
ATOM 913 O O . LYS A 1 120 ? 20.133 -2.465 -10.561 1.00 95.00 120 LYS A O 1
ATOM 918 N N . LYS A 1 121 ? 21.471 -3.123 -8.870 1.00 92.38 121 LYS A N 1
ATOM 919 C CA . LYS A 1 121 ? 20.558 -4.164 -8.385 1.00 92.38 121 LYS A CA 1
ATOM 920 C C . LYS A 1 121 ? 19.299 -3.537 -7.776 1.00 92.38 121 LYS A C 1
ATOM 922 O O . LYS A 1 121 ? 19.301 -2.402 -7.303 1.00 92.38 121 LYS A O 1
ATOM 927 N N . LYS A 1 122 ? 18.199 -4.297 -7.781 1.00 89.25 122 LYS A N 1
ATOM 928 C CA . LYS A 1 122 ? 16.885 -3.831 -7.296 1.00 89.25 122 LYS A CA 1
ATOM 929 C C . LYS A 1 122 ? 16.858 -3.496 -5.800 1.00 89.25 122 LYS A C 1
ATOM 931 O O . LYS A 1 122 ? 15.931 -2.849 -5.341 1.00 89.25 122 LYS A O 1
ATOM 936 N N . ASP A 1 123 ? 17.798 -4.006 -5.020 1.00 89.94 123 ASP A N 1
ATOM 937 C CA . ASP A 1 123 ? 17.898 -3.806 -3.575 1.00 89.94 123 ASP A CA 1
ATOM 938 C C . ASP A 1 123 ? 18.863 -2.673 -3.202 1.00 89.94 123 ASP A C 1
ATOM 940 O O . ASP A 1 123 ? 18.844 -2.205 -2.064 1.00 89.94 123 ASP A O 1
ATOM 944 N N . GLU A 1 124 ? 19.626 -2.148 -4.163 1.00 93.75 124 GLU A N 1
ATOM 945 C CA . GLU A 1 124 ? 20.509 -1.005 -3.941 1.00 93.75 124 GLU A CA 1
ATOM 946 C C . GLU A 1 124 ? 19.714 0.305 -3.801 1.00 93.75 124 GLU A C 1
ATOM 948 O O . GLU A 1 124 ? 18.861 0.586 -4.653 1.00 93.75 124 GLU A O 1
ATOM 953 N N . PRO A 1 125 ? 19.983 1.143 -2.779 1.00 93.00 125 PRO A N 1
ATOM 954 C CA . PRO A 1 125 ? 19.204 2.354 -2.500 1.00 93.00 125 PRO A CA 1
ATOM 955 C C . PRO A 1 125 ? 19.151 3.374 -3.640 1.00 93.00 125 PRO A C 1
ATOM 957 O O . PRO A 1 125 ? 18.139 4.054 -3.805 1.00 93.00 125 PRO A O 1
ATOM 960 N N . GLU A 1 126 ? 20.210 3.499 -4.443 1.00 91.69 126 GLU A N 1
ATOM 961 C CA . GLU A 1 126 ? 20.250 4.450 -5.562 1.00 91.69 126 GLU A CA 1
ATOM 962 C C . GLU A 1 126 ? 19.653 3.876 -6.856 1.00 91.69 126 GLU A C 1
ATOM 964 O O . GLU A 1 126 ? 19.494 4.606 -7.835 1.00 91.69 126 GLU A O 1
ATOM 969 N N . GLY A 1 127 ? 19.317 2.582 -6.885 1.00 94.62 127 GLY A N 1
ATOM 970 C CA . GLY A 1 127 ? 18.782 1.922 -8.071 1.00 94.62 127 GLY A CA 1
ATOM 971 C C . GLY A 1 127 ? 17.392 2.438 -8.439 1.00 94.62 127 GLY A C 1
ATOM 972 O O . GLY A 1 127 ? 16.497 2.514 -7.597 1.00 94.62 127 GLY A O 1
ATOM 973 N N . LEU A 1 128 ? 17.170 2.760 -9.714 1.00 94.81 128 LEU A N 1
ATOM 974 C CA . LEU A 1 128 ? 15.888 3.298 -10.192 1.00 94.81 128 LEU A CA 1
ATOM 975 C C . LEU A 1 128 ? 14.712 2.317 -10.039 1.00 94.81 128 LEU A C 1
ATOM 977 O O . LEU A 1 128 ? 13.566 2.749 -9.888 1.00 94.81 128 LEU A O 1
ATOM 981 N N . THR A 1 129 ? 14.994 1.013 -10.040 1.00 93.75 129 THR A N 1
ATOM 982 C CA . THR A 1 129 ? 14.021 -0.068 -9.819 1.00 93.75 129 THR A CA 1
ATOM 983 C C . THR A 1 129 ? 13.921 -0.507 -8.360 1.00 93.75 129 THR A C 1
ATOM 985 O O . THR A 1 129 ? 13.176 -1.438 -8.049 1.00 93.75 129 THR A O 1
ATOM 988 N N . ASN A 1 130 ? 14.626 0.170 -7.449 1.00 93.62 130 ASN A N 1
ATOM 989 C CA . ASN A 1 130 ? 14.470 -0.066 -6.023 1.00 93.62 130 ASN A CA 1
ATOM 990 C C . ASN A 1 130 ? 13.041 0.275 -5.576 1.00 93.62 130 ASN A C 1
ATOM 992 O O . ASN A 1 130 ? 12.529 1.315 -6.000 1.00 93.62 130 ASN A O 1
ATOM 996 N N . PRO A 1 131 ? 12.392 -0.524 -4.706 1.00 90.31 131 PRO A N 1
ATOM 997 C CA . PRO A 1 131 ? 11.050 -0.226 -4.203 1.00 90.31 131 PRO A CA 1
ATOM 998 C C . PRO A 1 131 ? 10.862 1.209 -3.672 1.00 90.31 131 PRO A C 1
ATOM 1000 O O . PRO A 1 131 ? 9.783 1.772 -3.840 1.00 90.31 131 PRO A O 1
ATOM 1003 N N . PHE A 1 132 ? 11.911 1.832 -3.112 1.00 89.44 132 PHE A N 1
ATOM 1004 C CA . PHE A 1 132 ? 11.928 3.239 -2.670 1.00 89.44 132 PHE A CA 1
ATOM 1005 C C . PHE A 1 132 ? 11.955 4.269 -3.796 1.00 89.44 132 PHE A C 1
ATOM 1007 O O . PHE A 1 132 ? 11.519 5.403 -3.604 1.00 89.44 132 PHE A O 1
ATOM 1014 N N . ASN A 1 133 ? 12.406 3.877 -4.982 1.00 93.19 133 ASN A N 1
ATOM 1015 C CA . ASN A 1 133 ? 12.522 4.746 -6.146 1.00 93.19 133 ASN A CA 1
ATOM 1016 C C . ASN A 1 133 ? 11.439 4.502 -7.198 1.00 93.19 133 ASN A C 1
ATOM 1018 O O . ASN A 1 133 ? 11.131 5.431 -7.941 1.00 93.19 133 ASN A O 1
ATOM 1022 N N . VAL A 1 134 ? 10.829 3.311 -7.248 1.00 93.31 134 VAL A N 1
ATOM 1023 C CA . VAL A 1 134 ? 9.850 2.919 -8.282 1.00 93.31 134 VAL A CA 1
ATOM 1024 C C . VAL A 1 134 ? 8.735 3.952 -8.452 1.00 93.31 134 VAL A C 1
ATOM 1026 O O . VAL A 1 134 ? 8.450 4.350 -9.578 1.00 93.31 134 VAL A O 1
ATOM 1029 N N . VAL A 1 135 ? 8.148 4.444 -7.356 1.00 92.75 135 VAL A N 1
ATOM 1030 C CA . VAL A 1 135 ? 7.064 5.445 -7.400 1.00 92.75 135 VAL A CA 1
ATOM 1031 C C . VAL A 1 135 ? 7.512 6.710 -8.146 1.00 92.75 135 VAL A C 1
ATOM 1033 O O . VAL A 1 135 ? 6.819 7.195 -9.042 1.00 92.75 135 VAL A O 1
ATOM 1036 N N . ARG A 1 136 ? 8.720 7.203 -7.847 1.00 93.19 136 ARG A N 1
ATOM 1037 C CA . ARG A 1 136 ? 9.330 8.349 -8.536 1.00 93.19 136 ARG A CA 1
ATOM 1038 C C . ARG A 1 136 ? 9.688 8.017 -9.985 1.00 93.19 136 ARG A C 1
ATOM 1040 O O . ARG A 1 136 ? 9.489 8.856 -10.859 1.00 93.19 136 ARG A O 1
ATOM 1047 N N . THR A 1 137 ? 10.194 6.815 -10.251 1.00 95.31 137 THR A N 1
ATOM 1048 C CA . THR A 1 137 ? 10.550 6.347 -11.598 1.00 95.31 137 THR A CA 1
ATOM 1049 C C . THR A 1 137 ? 9.333 6.350 -12.521 1.00 95.31 137 THR A C 1
ATOM 1051 O O . THR A 1 137 ? 9.395 6.938 -13.599 1.00 95.31 137 THR A O 1
ATOM 1054 N N . CYS A 1 138 ? 8.201 5.792 -12.081 1.00 94.62 138 CYS A N 1
ATOM 1055 C CA . CYS A 1 138 ? 6.941 5.826 -12.828 1.00 94.62 138 CYS A CA 1
ATOM 1056 C C . CYS A 1 138 ? 6.411 7.262 -12.987 1.00 94.62 138 CYS A C 1
ATOM 1058 O O . CYS A 1 138 ? 5.940 7.648 -14.060 1.00 94.62 138 CYS A O 1
ATOM 1060 N N . GLY A 1 139 ? 6.531 8.070 -11.929 1.00 95.44 139 GLY A N 1
ATOM 1061 C CA . GLY A 1 139 ? 6.064 9.454 -11.871 1.00 95.44 139 GLY A CA 1
ATOM 1062 C C . GLY A 1 139 ? 6.685 10.410 -12.889 1.00 95.44 139 GLY A C 1
ATOM 1063 O O . GLY A 1 139 ? 6.066 11.422 -13.210 1.00 95.44 139 GLY A O 1
ATOM 1064 N N . LYS A 1 140 ? 7.852 10.073 -13.459 1.00 94.38 140 LYS A N 1
ATOM 1065 C CA . LYS A 1 140 ? 8.479 10.840 -14.553 1.00 94.38 140 LYS A CA 1
ATOM 1066 C C . LYS A 1 140 ? 7.554 11.004 -15.765 1.00 94.38 140 LYS A C 1
ATOM 1068 O O . LYS A 1 140 ? 7.628 12.016 -16.454 1.00 94.38 140 LYS A O 1
ATOM 1073 N N . CYS A 1 141 ? 6.696 10.014 -16.024 1.00 93.75 141 CYS A N 1
ATOM 1074 C CA . CYS A 1 141 ? 5.725 10.045 -17.122 1.00 93.75 141 CYS A CA 1
ATOM 1075 C C . CYS A 1 141 ? 4.274 9.992 -16.621 1.00 93.75 141 CYS A C 1
ATOM 1077 O O . CYS A 1 141 ? 3.398 10.627 -17.200 1.00 93.75 141 CYS A O 1
ATOM 1079 N N . HIS A 1 142 ? 4.009 9.276 -15.527 1.00 92.88 142 HIS A N 1
ATOM 1080 C CA . HIS A 1 142 ? 2.671 9.100 -14.963 1.00 92.88 142 HIS A CA 1
ATOM 1081 C C . HIS A 1 142 ? 2.359 10.137 -13.874 1.00 92.88 142 HIS A C 1
ATOM 1083 O O . HIS A 1 142 ? 1.957 9.778 -12.773 1.00 92.88 142 HIS A O 1
ATOM 1089 N N . GLY A 1 143 ? 2.539 11.428 -14.169 1.00 95.56 143 GLY A N 1
ATOM 1090 C CA . GLY A 1 143 ? 2.418 12.503 -13.173 1.00 95.56 143 GLY A CA 1
ATOM 1091 C C . GLY A 1 143 ? 1.044 12.588 -12.494 1.00 95.56 143 GLY A C 1
ATOM 1092 O O . GLY A 1 143 ? 0.975 12.716 -11.277 1.00 95.56 143 GLY A O 1
ATOM 1093 N N . ILE A 1 144 ? -0.051 12.449 -13.251 1.00 95.06 144 ILE A N 1
ATOM 1094 C CA . ILE A 1 144 ? -1.417 12.473 -12.690 1.00 95.06 144 ILE A CA 1
ATOM 1095 C C . ILE A 1 144 ? -1.648 11.261 -11.777 1.00 95.06 144 ILE A C 1
ATOM 1097 O O . ILE A 1 144 ? -2.076 11.414 -10.638 1.00 95.06 144 ILE A O 1
ATOM 1101 N N . ILE A 1 145 ? -1.290 10.065 -12.251 1.00 94.31 145 ILE A N 1
ATOM 1102 C CA . ILE A 1 145 ? -1.424 8.822 -11.477 1.00 94.31 145 ILE A CA 1
ATOM 1103 C C . ILE A 1 145 ? -0.544 8.852 -10.227 1.00 94.31 145 ILE A C 1
ATOM 1105 O O . ILE A 1 145 ? -0.953 8.366 -9.177 1.00 94.31 145 ILE A O 1
ATOM 1109 N N . LEU A 1 146 ? 0.648 9.452 -10.317 1.00 95.31 146 LEU A N 1
ATOM 1110 C CA . LEU A 1 146 ? 1.508 9.674 -9.164 1.00 95.31 146 LEU A CA 1
ATOM 1111 C C . LEU A 1 146 ? 0.772 10.506 -8.113 1.00 95.31 146 LEU A C 1
ATOM 1113 O O . LEU A 1 146 ? 0.738 10.092 -6.963 1.00 95.31 146 LEU A O 1
ATOM 1117 N N . GLN A 1 147 ? 0.161 11.632 -8.486 1.00 95.06 147 GLN A N 1
ATOM 1118 C CA . GLN A 1 147 ? -0.572 12.464 -7.525 1.00 95.06 147 GLN A CA 1
ATOM 1119 C C . GLN A 1 147 ? -1.733 11.707 -6.869 1.00 95.06 147 GLN A C 1
ATOM 1121 O O . GLN A 1 147 ? -1.908 11.785 -5.654 1.00 95.06 147 GLN A O 1
ATOM 1126 N N . GLU A 1 148 ? -2.481 10.914 -7.641 1.00 94.38 148 GLU A N 1
ATOM 1127 C CA . GLU A 1 148 ? -3.520 10.045 -7.081 1.00 94.38 148 GLU A CA 1
ATOM 1128 C C . GLU A 1 148 ? -2.929 9.044 -6.082 1.00 94.38 148 GLU A C 1
ATOM 1130 O O . GLU A 1 148 ? -3.393 8.970 -4.946 1.00 94.38 148 GLU A O 1
ATOM 1135 N N . TYR A 1 149 ? -1.871 8.325 -6.458 1.00 94.38 149 TYR A N 1
ATOM 1136 C CA . TYR A 1 149 ? -1.219 7.348 -5.588 1.00 94.38 149 TYR A CA 1
ATOM 1137 C C . TYR A 1 149 ? -0.627 7.976 -4.322 1.00 94.38 149 TYR A C 1
ATOM 1139 O O . TYR A 1 149 ? -0.766 7.405 -3.243 1.00 94.38 149 TYR A O 1
ATOM 1147 N N . LEU A 1 150 ? -0.026 9.165 -4.412 1.00 93.31 150 LEU A N 1
ATOM 1148 C CA . LEU A 1 150 ? 0.499 9.891 -3.252 1.00 93.31 150 LEU A CA 1
ATOM 1149 C C . LEU A 1 150 ? -0.605 10.301 -2.267 1.00 93.31 150 LEU A C 1
ATOM 1151 O O . LEU A 1 150 ? -0.329 10.438 -1.081 1.00 93.31 150 LEU A O 1
ATOM 1155 N N . SER A 1 151 ? -1.849 10.458 -2.729 1.00 91.81 151 SER A N 1
ATOM 1156 C CA . SER A 1 151 ? -3.007 10.699 -1.854 1.00 91.81 151 SER A CA 1
ATOM 1157 C C . SER A 1 151 ? -3.574 9.427 -1.208 1.00 91.81 151 SER A C 1
ATOM 1159 O O . SER A 1 151 ? -4.525 9.498 -0.427 1.00 91.81 151 SER A O 1
ATOM 1161 N N . SER A 1 152 ? -3.024 8.258 -1.549 1.00 92.62 152 SER A N 1
ATOM 1162 C CA . SER A 1 152 ? -3.596 6.971 -1.173 1.00 92.62 152 SER A CA 1
ATOM 1163 C C . SER A 1 152 ? -3.181 6.473 0.197 1.00 92.62 152 SER A C 1
ATOM 1165 O O . SER A 1 152 ? -2.066 6.705 0.667 1.00 92.62 152 SER A O 1
ATOM 1167 N N . TYR A 1 153 ? -4.056 5.670 0.810 1.00 90.06 153 TYR A N 1
ATOM 1168 C CA . TYR A 1 153 ? -3.716 5.005 2.064 1.00 90.06 153 TYR A CA 1
ATOM 1169 C C . TYR A 1 153 ? -2.563 4.006 1.892 1.00 90.06 153 TYR A C 1
ATOM 1171 O O . TYR A 1 153 ? -1.781 3.807 2.820 1.00 90.06 153 TYR A O 1
ATOM 1179 N N . HIS A 1 154 ? -2.416 3.405 0.705 1.00 92.06 154 HIS A N 1
ATOM 1180 C CA . HIS A 1 154 ? -1.274 2.540 0.418 1.00 92.06 154 HIS A CA 1
ATOM 1181 C C . HIS A 1 154 ? 0.047 3.312 0.460 1.00 92.06 154 HIS A C 1
ATOM 1183 O O . HIS A 1 154 ? 1.002 2.812 1.052 1.00 92.06 154 HIS A O 1
ATOM 1189 N N . TYR A 1 155 ? 0.109 4.533 -0.076 1.00 92.62 155 TYR A N 1
ATOM 1190 C CA . TYR A 1 155 ? 1.310 5.360 0.037 1.00 92.62 155 TYR A CA 1
ATOM 1191 C C . TYR A 1 155 ? 1.576 5.810 1.479 1.00 92.62 155 TYR A C 1
ATOM 1193 O O . TYR A 1 155 ? 2.711 5.729 1.947 1.00 92.62 155 TYR A O 1
ATOM 1201 N N . GLU A 1 156 ? 0.537 6.213 2.214 1.00 90.62 156 GLU A N 1
ATOM 1202 C CA . GLU A 1 156 ? 0.664 6.563 3.634 1.00 90.62 156 GLU A CA 1
ATOM 1203 C C . GLU A 1 156 ? 1.240 5.401 4.458 1.00 90.62 156 GLU A C 1
ATOM 1205 O O . GLU A 1 156 ? 2.258 5.558 5.132 1.00 90.62 156 GLU A O 1
ATOM 1210 N N . ALA A 1 157 ? 0.675 4.198 4.318 1.00 89.69 157 ALA A N 1
ATOM 1211 C CA . ALA A 1 157 ? 1.174 3.000 4.992 1.00 89.69 157 ALA A CA 1
ATOM 1212 C C . ALA A 1 157 ? 2.585 2.595 4.525 1.00 89.69 157 ALA A C 1
ATOM 1214 O O . ALA A 1 157 ? 3.373 2.046 5.302 1.00 89.69 157 ALA A O 1
ATOM 1215 N N . TRP A 1 158 ? 2.924 2.865 3.262 1.00 89.38 158 TRP A N 1
ATOM 1216 C CA . TRP A 1 158 ? 4.244 2.585 2.708 1.00 89.38 158 TRP A CA 1
ATOM 1217 C C . TRP A 1 158 ? 5.338 3.429 3.372 1.00 89.38 158 TRP A C 1
ATOM 1219 O O . TRP A 1 158 ? 6.389 2.885 3.715 1.00 89.38 158 TRP A O 1
ATOM 1229 N N . LYS A 1 159 ? 5.071 4.719 3.625 1.00 86.94 159 LYS A N 1
ATOM 1230 C CA . LYS A 1 159 ? 6.008 5.620 4.319 1.00 86.94 159 LYS A CA 1
ATOM 1231 C C . LYS A 1 159 ? 6.372 5.120 5.719 1.00 86.94 159 LYS A C 1
ATOM 1233 O O . LYS A 1 159 ? 7.520 5.254 6.129 1.00 86.94 159 LYS A O 1
ATOM 1238 N N . GLU A 1 160 ? 5.413 4.535 6.434 1.00 82.50 160 GLU A N 1
ATOM 1239 C CA . GLU A 1 160 ? 5.598 4.090 7.820 1.00 82.50 160 GLU A CA 1
ATOM 1240 C C . GLU A 1 160 ? 6.176 2.674 7.936 1.00 82.50 160 GLU A C 1
ATOM 1242 O O . GLU A 1 160 ? 7.046 2.423 8.767 1.00 82.50 160 GLU A O 1
ATOM 1247 N N . ARG A 1 161 ? 5.674 1.723 7.134 1.00 69.00 161 ARG A N 1
ATOM 1248 C CA . ARG A 1 161 ? 5.905 0.280 7.352 1.00 69.00 161 ARG A CA 1
ATOM 1249 C C . ARG A 1 161 ? 6.591 -0.435 6.191 1.00 69.00 161 ARG A C 1
ATOM 1251 O O . ARG A 1 161 ? 6.857 -1.627 6.314 1.00 69.00 161 ARG A O 1
ATOM 1258 N N . LYS A 1 162 ? 6.862 0.251 5.071 1.00 73.50 162 LYS A N 1
ATOM 1259 C CA . LYS A 1 162 ? 7.568 -0.234 3.859 1.00 73.50 162 LYS A CA 1
ATOM 1260 C C . LYS A 1 162 ? 6.963 -1.457 3.136 1.00 73.50 162 LYS A C 1
ATOM 1262 O O . LYS A 1 162 ? 7.330 -1.707 1.994 1.00 73.50 162 LYS A O 1
ATOM 1267 N N . ASN A 1 163 ? 5.999 -2.157 3.736 1.00 81.88 163 ASN A N 1
ATOM 1268 C CA . ASN A 1 163 ? 5.350 -3.369 3.213 1.00 81.88 163 ASN A CA 1
ATOM 1269 C C . ASN A 1 163 ? 3.996 -3.113 2.532 1.00 81.88 163 ASN A C 1
ATOM 1271 O O . ASN A 1 163 ? 3.209 -4.035 2.332 1.00 81.88 163 ASN A O 1
ATOM 1275 N N . SER A 1 164 ? 3.693 -1.860 2.205 1.00 90.50 164 SER A N 1
ATOM 1276 C CA . SER A 1 164 ? 2.457 -1.509 1.506 1.00 90.50 164 SER A CA 1
ATOM 1277 C C . SER A 1 164 ? 2.651 -1.569 -0.022 1.00 90.50 164 SER A C 1
ATOM 1279 O O . SER A 1 164 ? 3.756 -1.268 -0.488 1.00 90.50 164 SER A O 1
ATOM 1281 N N . PRO A 1 165 ? 1.627 -1.961 -0.810 1.00 92.00 165 PRO A N 1
ATOM 1282 C CA . PRO A 1 165 ? 1.726 -2.077 -2.264 1.00 92.00 165 PRO A CA 1
ATOM 1283 C C . PRO A 1 165 ? 2.173 -0.785 -2.954 1.00 92.00 165 PRO A C 1
ATOM 1285 O O . PRO A 1 165 ? 1.642 0.285 -2.673 1.00 92.00 165 PRO A O 1
ATOM 1288 N N . ILE A 1 166 ? 3.086 -0.915 -3.918 1.00 92.00 166 ILE A N 1
ATOM 1289 C CA . ILE A 1 166 ? 3.539 0.158 -4.817 1.00 92.00 166 ILE A CA 1
ATOM 1290 C C . ILE A 1 166 ? 3.069 -0.119 -6.254 1.00 92.00 166 ILE A C 1
ATOM 1292 O O . ILE A 1 166 ? 2.449 -1.147 -6.523 1.00 92.00 166 ILE A O 1
ATOM 1296 N N . CYS A 1 167 ? 3.391 0.762 -7.209 1.00 91.81 167 CYS A N 1
ATOM 1297 C CA . CYS A 1 167 ? 2.931 0.659 -8.604 1.00 91.81 167 CYS A CA 1
ATOM 1298 C C . CYS A 1 167 ? 3.129 -0.746 -9.208 1.00 91.81 167 CYS A C 1
ATOM 1300 O O . CYS A 1 167 ? 2.194 -1.330 -9.755 1.00 91.81 167 CYS A O 1
ATOM 1302 N N . VAL A 1 168 ? 4.331 -1.316 -9.043 1.00 91.62 168 VAL A N 1
ATOM 1303 C CA . VAL A 1 168 ? 4.689 -2.635 -9.597 1.00 91.62 168 VAL A CA 1
ATOM 1304 C C . VAL A 1 168 ? 4.069 -3.816 -8.844 1.00 91.62 168 VAL A C 1
ATOM 1306 O O . VAL A 1 168 ? 4.061 -4.927 -9.360 1.00 91.62 168 VAL A O 1
ATOM 1309 N N . THR A 1 169 ? 3.528 -3.599 -7.640 1.00 91.25 169 THR A N 1
ATOM 1310 C CA . THR A 1 169 ? 2.789 -4.630 -6.894 1.00 91.25 169 THR A CA 1
ATOM 1311 C C . THR A 1 169 ? 1.439 -4.913 -7.550 1.00 91.25 169 THR A C 1
ATOM 1313 O O . THR A 1 169 ? 0.982 -6.056 -7.571 1.00 91.25 169 THR A O 1
ATOM 1316 N N . CYS A 1 170 ? 0.804 -3.872 -8.095 1.00 88.00 170 CYS A N 1
ATOM 1317 C CA . CYS A 1 170 ? -0.504 -3.980 -8.729 1.00 88.00 170 CYS A CA 1
ATOM 1318 C C . CYS A 1 170 ? -0.387 -4.431 -10.188 1.00 88.00 170 CYS A C 1
ATOM 1320 O O . CYS A 1 170 ? -1.063 -5.372 -10.604 1.00 88.00 170 CYS A O 1
ATOM 1322 N N . HIS A 1 171 ? 0.484 -3.782 -10.964 1.00 88.25 171 HIS A N 1
ATOM 1323 C CA . HIS A 1 171 ? 0.698 -4.115 -12.368 1.00 88.25 171 HIS A CA 1
ATOM 1324 C C . HIS A 1 171 ? 2.188 -4.113 -12.732 1.00 88.25 171 HIS A C 1
ATOM 1326 O O . HIS A 1 171 ? 2.925 -3.167 -12.458 1.00 88.25 171 HIS A O 1
ATOM 1332 N N . ASP A 1 172 ? 2.630 -5.171 -13.401 1.00 88.94 172 ASP A N 1
ATOM 1333 C CA . ASP A 1 172 ? 4.018 -5.320 -13.829 1.00 88.94 172 ASP A CA 1
ATOM 1334 C C . ASP A 1 172 ? 4.257 -4.549 -15.147 1.00 88.94 172 ASP A C 1
ATOM 1336 O O . ASP A 1 172 ? 3.505 -4.755 -16.103 1.00 88.94 172 ASP A O 1
ATOM 1340 N N . PRO A 1 173 ? 5.271 -3.663 -15.236 1.00 89.44 173 PRO A N 1
ATOM 1341 C CA . PRO A 1 173 ? 5.559 -2.883 -16.443 1.00 89.44 173 PRO A CA 1
ATOM 1342 C C . PRO A 1 173 ? 6.076 -3.728 -17.618 1.00 89.44 173 PRO A C 1
ATOM 1344 O O . PRO A 1 173 ? 6.014 -3.282 -18.769 1.00 89.44 173 PRO A O 1
ATOM 1347 N N . HIS A 1 174 ? 6.585 -4.932 -17.350 1.00 91.69 174 HIS A N 1
ATOM 1348 C CA . HIS A 1 174 ? 6.934 -5.903 -18.375 1.00 91.69 174 HIS A CA 1
ATOM 1349 C C . HIS A 1 174 ? 5.717 -6.696 -18.838 1.00 91.69 174 HIS A C 1
ATOM 1351 O O . HIS A 1 174 ? 5.766 -7.255 -19.918 1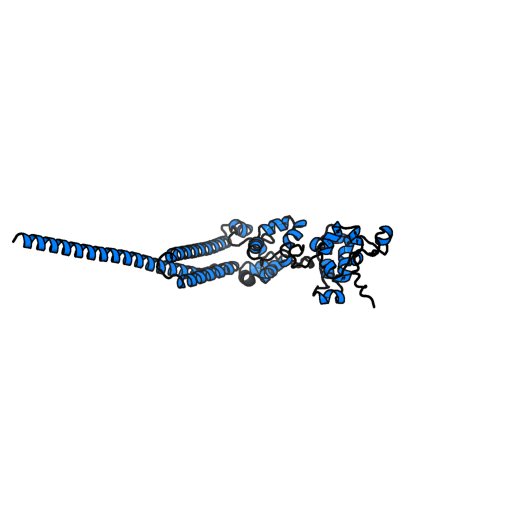.00 91.69 174 HIS A O 1
ATOM 1357 N N . LEU A 1 175 ? 4.603 -6.741 -18.109 1.00 88.75 175 LEU A N 1
ATOM 1358 C CA . LEU A 1 175 ? 3.424 -7.484 -18.552 1.00 88.75 175 LEU A CA 1
ATOM 1359 C C . LEU A 1 175 ? 2.423 -6.584 -19.289 1.00 88.75 175 LEU A C 1
ATOM 1361 O O . LEU A 1 175 ? 2.328 -5.384 -19.025 1.00 88.75 175 LEU A O 1
ATOM 1365 N N . PRO A 1 176 ? 1.610 -7.145 -20.205 1.00 83.69 176 PRO A N 1
ATOM 1366 C CA . PRO A 1 176 ? 0.414 -6.459 -20.666 1.00 83.69 176 PRO A CA 1
ATOM 1367 C C . PRO A 1 176 ? -0.445 -6.082 -19.465 1.00 83.69 176 PRO A C 1
ATOM 1369 O O . PRO A 1 176 ? -0.542 -6.851 -18.504 1.00 83.69 176 PRO A O 1
ATOM 1372 N N . LEU A 1 177 ? -1.125 -4.939 -19.547 1.00 73.62 177 LEU A N 1
ATOM 1373 C CA . LEU A 1 177 ? -2.171 -4.609 -18.590 1.00 73.62 177 LEU A CA 1
ATOM 1374 C C . LEU A 1 177 ? -3.308 -5.629 -18.782 1.00 73.62 177 LEU A C 1
ATOM 1376 O O . LEU A 1 177 ? -4.161 -5.477 -19.650 1.00 73.62 177 LEU A O 1
ATOM 1380 N N . LYS A 1 178 ? -3.240 -6.744 -18.049 1.00 60.53 178 LYS A N 1
ATOM 1381 C CA . LYS A 1 178 ? -4.169 -7.876 -18.191 1.00 60.53 178 LYS A CA 1
ATOM 1382 C C . LYS A 1 178 ? -5.489 -7.645 -17.468 1.00 60.53 178 LYS A C 1
ATOM 1384 O O . LYS A 1 178 ? -6.438 -8.377 -17.721 1.00 60.53 178 LYS A O 1
ATOM 1389 N N . PHE A 1 179 ? -5.551 -6.657 -16.579 1.00 61.75 179 PHE A N 1
ATOM 1390 C CA . PHE A 1 179 ? -6.761 -6.370 -15.827 1.00 61.75 179 PHE A CA 1
ATOM 1391 C C . PHE A 1 179 ? -7.745 -5.636 -16.732 1.00 61.75 179 PHE A C 1
ATOM 1393 O O . PHE A 1 179 ? -7.558 -4.462 -17.057 1.00 61.75 179 PHE A O 1
ATOM 1400 N N . LYS A 1 180 ? -8.814 -6.330 -17.124 1.00 62.62 180 LYS A N 1
ATOM 1401 C CA . LYS A 1 180 ? -10.056 -5.630 -17.454 1.00 62.62 180 LYS A CA 1
ATOM 1402 C C . LYS A 1 180 ? -10.567 -4.992 -16.159 1.00 62.62 180 LYS A C 1
ATOM 1404 O O . LYS A 1 180 ? -10.241 -5.462 -15.070 1.00 62.62 180 LYS A O 1
ATOM 1409 N N . THR A 1 181 ? -11.395 -3.956 -16.250 1.00 61.75 181 THR A N 1
ATOM 1410 C CA . THR A 1 181 ? -12.068 -3.361 -15.075 1.00 61.75 181 THR A CA 1
ATOM 1411 C C . THR A 1 181 ? -12.733 -4.419 -14.180 1.00 61.75 181 THR A C 1
ATOM 1413 O O . THR A 1 181 ? -12.736 -4.281 -12.961 1.00 61.75 181 THR A O 1
ATOM 1416 N N . ALA A 1 182 ? -13.201 -5.516 -14.783 1.00 59.72 182 ALA A N 1
ATOM 1417 C CA . ALA A 1 182 ? -13.800 -6.671 -14.121 1.00 59.72 182 ALA A CA 1
ATOM 1418 C C . ALA A 1 182 ? -12.846 -7.542 -13.266 1.00 59.72 182 ALA A C 1
ATOM 1420 O O . ALA A 1 182 ? -13.339 -8.378 -12.523 1.00 59.72 182 ALA A O 1
ATOM 1421 N N . ASP A 1 183 ? -11.516 -7.393 -13.353 1.00 77.62 183 ASP A N 1
ATOM 1422 C CA . ASP A 1 183 ? -10.547 -8.215 -12.591 1.00 77.62 183 ASP A CA 1
ATOM 1423 C C . ASP A 1 183 ? -9.959 -7.496 -11.363 1.00 77.62 183 ASP A C 1
ATOM 1425 O O . ASP A 1 183 ? -9.049 -8.006 -10.699 1.00 77.62 183 ASP A O 1
ATOM 1429 N N . ILE A 1 184 ? -10.447 -6.292 -11.059 1.00 81.44 184 ILE A N 1
ATOM 1430 C CA . ILE A 1 184 ? -9.940 -5.477 -9.949 1.00 81.44 184 ILE A CA 1
ATOM 1431 C C . ILE A 1 184 ? -10.229 -6.132 -8.593 1.00 81.44 184 ILE A C 1
ATOM 1433 O O . ILE A 1 184 ? -9.386 -6.052 -7.699 1.00 81.44 184 ILE A O 1
ATOM 1437 N N . ASP A 1 185 ? -11.341 -6.863 -8.453 1.00 82.31 185 ASP A N 1
ATOM 1438 C CA . ASP A 1 185 ? -11.643 -7.632 -7.238 1.00 82.31 185 ASP A CA 1
ATOM 1439 C C . ASP A 1 185 ? -10.538 -8.660 -6.960 1.00 82.31 185 ASP A C 1
ATOM 1441 O O . ASP A 1 185 ? -10.056 -8.775 -5.834 1.00 82.31 185 ASP A O 1
ATOM 1445 N N . LYS A 1 186 ? -10.096 -9.385 -7.996 1.00 84.50 186 LYS A N 1
ATOM 1446 C CA . LYS A 1 186 ? -9.056 -10.414 -7.890 1.00 84.50 186 LYS A CA 1
ATOM 1447 C C . LYS A 1 186 ? -7.713 -9.792 -7.553 1.00 84.50 186 LYS A C 1
ATOM 1449 O O . LYS A 1 186 ? -6.952 -10.389 -6.798 1.00 84.50 186 LYS A O 1
ATOM 1454 N N . LEU A 1 187 ? -7.416 -8.612 -8.103 1.00 86.75 187 LEU A N 1
ATOM 1455 C CA . LEU A 1 187 ? -6.180 -7.893 -7.818 1.00 86.75 187 LEU A CA 1
ATOM 1456 C C . LEU A 1 187 ? -6.095 -7.507 -6.337 1.00 86.75 187 LEU A C 1
ATOM 1458 O O . LEU A 1 187 ? -5.132 -7.879 -5.667 1.00 86.75 187 LEU A O 1
ATOM 1462 N N . CYS A 1 188 ? -7.117 -6.825 -5.818 1.00 88.94 188 CYS A N 1
ATOM 1463 C CA . CYS A 1 188 ? -7.182 -6.437 -4.409 1.00 88.94 188 CYS A CA 1
ATOM 1464 C C . CYS A 1 188 ? -7.254 -7.669 -3.490 1.00 88.94 188 CYS A C 1
ATOM 1466 O O . CYS A 1 188 ? -6.601 -7.710 -2.446 1.00 88.94 188 CYS A O 1
ATOM 1468 N N . GLY A 1 189 ? -7.985 -8.705 -3.909 1.00 90.19 189 GLY A N 1
ATOM 1469 C CA . GLY A 1 189 ? -8.189 -9.951 -3.171 1.00 90.19 189 GLY A CA 1
ATOM 1470 C C . GLY A 1 189 ? -6.941 -10.809 -2.960 1.00 90.19 189 GLY A C 1
ATOM 1471 O O . GLY A 1 189 ? -6.972 -11.688 -2.105 1.00 90.19 189 GLY A O 1
ATOM 1472 N N . ARG A 1 190 ? -5.831 -10.549 -3.670 1.00 90.12 190 ARG A N 1
ATOM 1473 C CA . ARG A 1 190 ? -4.538 -11.211 -3.395 1.00 90.12 190 ARG A CA 1
ATOM 1474 C C . ARG A 1 190 ? -4.027 -10.921 -1.984 1.00 90.12 190 ARG A C 1
ATOM 1476 O O . ARG A 1 190 ? -3.358 -11.766 -1.402 1.00 90.12 190 ARG A O 1
ATOM 1483 N N . CYS A 1 191 ? -4.337 -9.736 -1.457 1.00 91.50 191 CYS A N 1
ATOM 1484 C CA . CYS A 1 191 ? -3.973 -9.326 -0.100 1.00 91.50 191 CYS A CA 1
ATOM 1485 C C . CYS A 1 191 ? -5.209 -9.157 0.794 1.00 91.50 191 CYS A C 1
ATOM 1487 O O . CYS A 1 191 ? -5.174 -9.511 1.967 1.00 91.50 191 CYS A O 1
ATOM 1489 N N . HIS A 1 192 ? -6.316 -8.656 0.244 1.00 91.31 192 HIS A N 1
ATOM 1490 C CA . HIS A 1 192 ? -7.575 -8.431 0.957 1.00 91.31 192 HIS A CA 1
ATOM 1491 C C . HIS A 1 192 ? -8.585 -9.553 0.688 1.00 91.31 192 HIS A C 1
ATOM 1493 O O . HIS A 1 192 ? -9.714 -9.298 0.270 1.00 91.31 192 HIS A O 1
ATOM 1499 N N . SER A 1 193 ? -8.171 -10.805 0.895 1.00 92.88 193 SER A N 1
ATOM 1500 C CA . SER A 1 193 ? -8.981 -11.992 0.589 1.00 92.88 193 SER A CA 1
ATOM 1501 C C . SER A 1 193 ? -10.300 -12.021 1.366 1.00 92.88 193 SER A C 1
ATOM 1503 O O . SER A 1 193 ? -11.352 -12.198 0.759 1.00 92.88 193 SER A O 1
ATOM 1505 N N . ILE A 1 194 ? -10.256 -11.750 2.673 1.00 92.06 194 ILE A N 1
ATOM 1506 C CA . ILE A 1 194 ? -11.442 -11.754 3.546 1.00 92.06 194 ILE A CA 1
ATOM 1507 C C . ILE A 1 194 ? -12.400 -10.613 3.172 1.00 92.06 194 ILE A C 1
ATOM 1509 O O . ILE A 1 194 ? -13.609 -10.810 3.080 1.00 92.06 194 ILE A O 1
ATOM 1513 N N . SER A 1 195 ? -11.875 -9.416 2.881 1.00 91.62 195 SER A N 1
ATOM 1514 C CA . SER A 1 195 ? -12.707 -8.299 2.409 1.00 91.62 195 SER A CA 1
ATOM 1515 C C . SER A 1 195 ? -13.358 -8.609 1.064 1.00 91.62 195 SER A C 1
ATOM 1517 O O . SER A 1 195 ? -14.518 -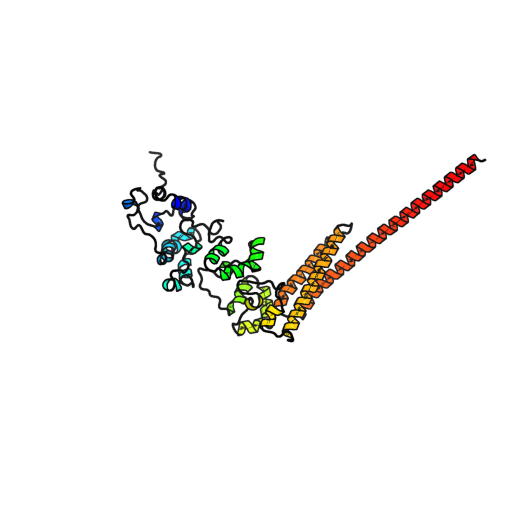8.262 0.862 1.00 91.62 195 SER A O 1
ATOM 1519 N N . ARG A 1 196 ? -12.637 -9.277 0.152 1.00 91.12 196 ARG A N 1
ATOM 1520 C CA . ARG A 1 196 ? -13.194 -9.733 -1.126 1.00 91.12 196 ARG A CA 1
ATOM 1521 C C . ARG A 1 196 ? -14.309 -10.750 -0.903 1.00 91.12 196 ARG A C 1
ATOM 1523 O O . ARG A 1 196 ? -15.348 -10.627 -1.532 1.00 91.12 196 ARG A O 1
ATOM 1530 N N . GLU A 1 197 ? -14.109 -11.734 -0.036 1.00 91.38 197 GLU A N 1
ATOM 1531 C CA . GLU A 1 197 ? -15.133 -12.732 0.286 1.00 91.38 197 GLU A CA 1
ATOM 1532 C C . GLU A 1 197 ? -16.396 -12.077 0.863 1.00 91.38 197 GLU A C 1
ATOM 1534 O O . GLU A 1 197 ? -17.485 -12.268 0.327 1.00 91.38 197 GLU A O 1
ATOM 1539 N N . SER A 1 198 ? -16.230 -11.207 1.862 1.00 91.62 198 SER A N 1
ATOM 1540 C CA . SER A 1 198 ? -17.310 -10.407 2.452 1.00 91.62 198 SER A CA 1
ATOM 1541 C C . SER A 1 198 ? -18.039 -9.554 1.402 1.00 91.62 198 SER A C 1
ATOM 1543 O O . SER A 1 198 ? -19.264 -9.517 1.371 1.00 91.62 198 SER A O 1
ATOM 1545 N N . PHE A 1 199 ? -17.306 -8.921 0.480 1.00 90.75 199 PHE A N 1
ATOM 1546 C CA . PHE A 1 199 ? -17.892 -8.172 -0.635 1.00 90.75 199 PHE A CA 1
ATOM 1547 C C . PHE A 1 199 ? -18.710 -9.052 -1.588 1.00 90.75 199 PHE A C 1
ATOM 1549 O O . PHE A 1 199 ? -19.786 -8.642 -2.024 1.00 90.75 199 PHE A O 1
ATOM 1556 N N . MET A 1 200 ? -18.214 -10.251 -1.908 1.00 88.75 200 MET A N 1
ATOM 1557 C CA . MET A 1 200 ? -18.891 -11.197 -2.801 1.00 88.75 200 MET A CA 1
ATOM 1558 C C . MET A 1 200 ? -20.191 -11.755 -2.204 1.00 88.75 200 MET A C 1
ATOM 1560 O O . MET A 1 200 ? -21.110 -12.053 -2.963 1.00 88.75 200 MET A O 1
ATOM 1564 N N . ASP A 1 201 ? -20.276 -11.855 -0.875 1.00 89.81 201 ASP A N 1
ATOM 1565 C CA . ASP A 1 201 ? -21.496 -12.211 -0.133 1.00 89.81 201 ASP A CA 1
ATOM 1566 C C . ASP A 1 201 ? -22.541 -11.074 -0.125 1.00 89.81 201 ASP A C 1
ATOM 1568 O O . ASP A 1 201 ? -23.738 -11.304 0.044 1.00 89.81 201 ASP A O 1
ATOM 1572 N N . GLY A 1 202 ? -22.097 -9.832 -0.340 1.00 88.75 202 GLY A N 1
ATOM 1573 C CA . GLY A 1 202 ? -22.950 -8.649 -0.363 1.00 88.75 202 GLY A CA 1
ATOM 1574 C C . GLY A 1 202 ? -23.727 -8.441 -1.674 1.00 88.75 202 GLY A C 1
ATOM 1575 O O . GLY A 1 202 ? -23.413 -9.022 -2.718 1.00 88.75 202 GLY A O 1
ATOM 1576 N N . PRO A 1 203 ? -24.712 -7.521 -1.675 1.00 87.19 203 PRO A N 1
ATOM 1577 C CA . PRO A 1 203 ? -25.576 -7.258 -2.834 1.00 87.19 203 PRO A CA 1
ATOM 1578 C C . PRO A 1 203 ? -24.815 -6.705 -4.050 1.00 87.19 203 PRO A C 1
ATOM 1580 O O . PRO A 1 203 ? -25.232 -6.886 -5.193 1.00 87.19 203 PRO A O 1
ATOM 1583 N N . HIS A 1 204 ? -23.682 -6.045 -3.808 1.00 88.00 204 HIS A N 1
ATOM 1584 C CA . HIS A 1 204 ? -22.808 -5.510 -4.845 1.00 88.00 204 HIS A CA 1
ATOM 1585 C C . HIS A 1 204 ? -21.929 -6.583 -5.496 1.00 88.00 204 HIS A C 1
ATOM 1587 O O . HIS A 1 204 ? -21.703 -6.520 -6.702 1.00 88.00 204 HIS A O 1
ATOM 1593 N N . GLY A 1 205 ? -21.479 -7.587 -4.740 1.00 85.94 205 GLY A N 1
ATOM 1594 C CA . GLY A 1 205 ? -20.522 -8.587 -5.207 1.00 85.94 205 GLY A CA 1
ATOM 1595 C C . GLY A 1 205 ? -20.972 -9.321 -6.466 1.00 85.94 205 GLY A C 1
ATOM 1596 O O . GLY A 1 205 ? -20.299 -9.271 -7.497 1.00 85.94 205 GLY A O 1
ATOM 1597 N N . LYS A 1 206 ? -22.155 -9.943 -6.410 1.00 76.88 206 LYS A N 1
ATOM 1598 C CA . LYS A 1 206 ? -22.727 -10.664 -7.557 1.00 76.88 206 LYS A CA 1
ATOM 1599 C C . LYS A 1 206 ? -23.062 -9.732 -8.724 1.00 76.88 206 LYS A C 1
ATOM 1601 O O . LYS A 1 206 ? -22.743 -10.045 -9.866 1.00 76.88 206 LYS A O 1
ATOM 1606 N N . PHE A 1 207 ? -23.664 -8.575 -8.444 1.00 79.75 207 PHE A N 1
ATOM 1607 C CA . PHE A 1 207 ? -24.044 -7.610 -9.478 1.00 79.75 207 PHE A CA 1
ATOM 1608 C C . PHE A 1 207 ? -22.835 -7.119 -10.286 1.00 79.75 207 PHE A C 1
ATOM 1610 O O . PHE A 1 207 ? -22.867 -7.136 -11.518 1.00 79.75 207 PHE A O 1
ATOM 1617 N N . PHE A 1 208 ? -21.763 -6.710 -9.604 1.00 79.31 208 PHE A N 1
ATOM 1618 C CA . PHE A 1 208 ? -20.558 -6.210 -10.260 1.00 79.31 208 PHE A CA 1
ATOM 1619 C C . PHE A 1 208 ? -19.809 -7.317 -11.001 1.00 79.31 208 PHE A C 1
ATOM 1621 O O . PHE A 1 208 ? -19.363 -7.099 -12.130 1.00 79.31 208 PHE A O 1
ATOM 1628 N N . TYR A 1 209 ? -19.761 -8.523 -10.428 1.00 76.19 209 TYR A N 1
ATOM 1629 C CA . TYR A 1 209 ? -19.188 -9.689 -11.094 1.00 76.19 209 TYR A CA 1
ATOM 1630 C C . TYR A 1 209 ? -19.906 -10.010 -12.415 1.00 76.19 209 TYR A C 1
ATOM 1632 O O . TYR A 1 209 ? -19.263 -10.081 -13.462 1.00 76.19 209 TYR A O 1
ATOM 1640 N N . ASP A 1 210 ? -21.238 -10.126 -12.389 1.00 75.19 210 ASP A N 1
ATOM 1641 C CA . ASP A 1 210 ? -22.045 -10.528 -13.551 1.00 75.19 210 ASP A CA 1
ATOM 1642 C C . ASP A 1 210 ? -22.033 -9.478 -14.671 1.00 75.19 210 ASP A C 1
ATOM 1644 O O . ASP A 1 210 ? -22.091 -9.807 -15.858 1.00 75.19 210 ASP A O 1
ATOM 1648 N N . LYS A 1 211 ? -21.974 -8.193 -14.312 1.00 72.50 211 LYS A N 1
ATOM 1649 C CA . LYS A 1 211 ? -21.997 -7.092 -15.282 1.00 72.50 211 LYS A CA 1
ATOM 1650 C C . LYS A 1 211 ? -20.616 -6.734 -15.827 1.00 72.50 211 LYS A C 1
ATOM 1652 O O . LYS A 1 211 ? -20.544 -5.977 -16.791 1.00 72.50 211 LYS A O 1
ATOM 1657 N N . GLY A 1 212 ? -19.531 -7.243 -15.237 1.00 65.81 212 GLY A N 1
ATOM 1658 C CA . GLY A 1 212 ? -18.165 -6.828 -15.584 1.00 65.81 212 GLY A CA 1
ATOM 1659 C C . GLY A 1 212 ? -17.918 -5.328 -15.362 1.00 65.81 212 GLY A C 1
ATOM 1660 O O . GLY A 1 212 ? -17.002 -4.746 -15.951 1.00 65.81 212 GLY A O 1
ATOM 1661 N N . VAL A 1 213 ? -18.771 -4.708 -14.543 1.00 65.75 213 VAL A N 1
ATOM 1662 C CA . VAL A 1 213 ? -18.734 -3.302 -14.134 1.00 65.75 213 VAL A CA 1
ATOM 1663 C C . VAL A 1 213 ? -18.199 -3.234 -12.697 1.00 65.75 213 VAL A C 1
ATOM 1665 O O . VAL A 1 213 ? -18.048 -4.266 -12.045 1.00 65.75 213 VAL A O 1
ATOM 1668 N N . PRO A 1 214 ? -17.768 -2.058 -12.244 1.00 62.62 214 PRO A N 1
ATOM 1669 C CA . PRO A 1 214 ? -16.518 -1.971 -11.511 1.00 62.62 214 PRO A CA 1
ATOM 1670 C C . PRO A 1 214 ? -16.628 -2.328 -10.011 1.00 62.62 214 PRO A C 1
ATOM 1672 O O . PRO A 1 214 ? -17.706 -2.452 -9.443 1.00 62.62 214 PRO A O 1
ATOM 1675 N N . SER A 1 215 ? -15.471 -2.653 -9.428 1.00 78.06 215 SER A N 1
ATOM 1676 C CA . SER A 1 215 ? -15.307 -3.460 -8.211 1.00 78.06 215 SER A CA 1
ATOM 1677 C C . SER A 1 215 ? -14.965 -2.596 -6.979 1.00 78.06 215 SER A C 1
ATOM 1679 O O . SER A 1 215 ? -15.657 -1.644 -6.639 1.00 78.06 215 SER A O 1
ATOM 1681 N N . CYS A 1 216 ? -13.867 -2.891 -6.282 1.00 86.69 216 CYS A N 1
ATOM 1682 C CA . CYS A 1 216 ? -13.399 -2.161 -5.110 1.00 86.69 216 CYS A CA 1
ATOM 1683 C C . CYS A 1 216 ? -13.115 -0.679 -5.431 1.00 86.69 216 CYS A C 1
ATOM 1685 O O . CYS A 1 216 ? -13.259 0.186 -4.567 1.00 86.69 216 CYS A O 1
ATOM 1687 N N . GLY A 1 217 ? -12.710 -0.390 -6.674 1.00 85.12 217 GLY A N 1
ATOM 1688 C CA . GLY A 1 217 ? -12.239 0.918 -7.128 1.00 85.12 217 GLY A CA 1
ATOM 1689 C C . GLY A 1 217 ? -13.304 2.015 -7.208 1.00 85.12 217 GLY A C 1
ATOM 1690 O O . GLY A 1 217 ? -12.952 3.188 -7.161 1.00 85.12 217 GLY A O 1
ATOM 1691 N N . ASP A 1 218 ? -14.595 1.704 -7.268 1.00 84.81 218 ASP A N 1
ATOM 1692 C CA . ASP A 1 218 ? -15.625 2.759 -7.371 1.00 84.81 218 ASP A CA 1
ATOM 1693 C C . ASP A 1 218 ? -15.970 3.362 -6.023 1.00 84.81 218 ASP A C 1
ATOM 1695 O O . ASP A 1 218 ? -16.296 4.552 -5.925 1.00 84.81 218 ASP A O 1
ATOM 1699 N N . CYS A 1 219 ? -15.827 2.546 -4.980 1.00 84.94 219 CYS A N 1
ATOM 1700 C CA . CYS A 1 219 ? -15.910 2.998 -3.606 1.00 84.94 219 CYS A CA 1
ATOM 1701 C C . CYS A 1 219 ? -14.562 3.548 -3.127 1.00 84.94 219 CYS A C 1
ATOM 1703 O O . CYS A 1 219 ? -14.498 4.663 -2.614 1.00 84.94 219 CYS A O 1
ATOM 1705 N N . HIS A 1 220 ? -13.474 2.800 -3.324 1.00 87.75 220 HIS A N 1
ATOM 1706 C CA . HIS A 1 220 ? -12.165 3.144 -2.767 1.00 87.75 220 HIS A CA 1
ATOM 1707 C C . HIS A 1 220 ? -11.291 3.997 -3.691 1.00 87.75 220 HIS A C 1
ATOM 1709 O O . HIS A 1 220 ? -10.332 4.597 -3.230 1.00 87.75 220 HIS A O 1
ATOM 1715 N N . GLY A 1 221 ? -11.601 4.123 -4.974 1.00 87.06 221 GLY A N 1
ATOM 1716 C CA . GLY A 1 221 ? -10.680 4.687 -5.961 1.00 87.06 221 GLY A CA 1
ATOM 1717 C C . GLY A 1 221 ? -9.670 3.653 -6.468 1.00 87.06 221 GLY A C 1
ATOM 1718 O O . GLY A 1 221 ? -9.381 2.656 -5.810 1.00 87.06 221 GLY A O 1
ATOM 1719 N N . TYR A 1 222 ? -9.126 3.904 -7.659 1.00 85.94 222 TYR A N 1
ATOM 1720 C CA . TYR A 1 222 ? -8.224 2.979 -8.354 1.00 85.94 222 TYR A CA 1
ATOM 1721 C C . TYR A 1 222 ? -6.767 3.170 -7.918 1.00 85.94 222 TYR A C 1
ATOM 1723 O O . TYR A 1 222 ? -6.188 2.281 -7.304 1.00 85.94 222 TYR A O 1
ATOM 1731 N N . HIS A 1 223 ? -6.183 4.345 -8.181 1.00 91.12 223 HIS A N 1
ATOM 1732 C CA . HIS A 1 223 ? -4.837 4.691 -7.702 1.00 91.12 223 HIS A CA 1
ATOM 1733 C C . HIS A 1 223 ? -4.868 5.509 -6.408 1.00 91.12 223 HIS A C 1
ATOM 1735 O O . HIS A 1 223 ? -3.921 5.440 -5.634 1.00 91.12 223 HIS A O 1
ATOM 1741 N N . SER A 1 224 ? -5.966 6.221 -6.127 1.00 90.44 224 SER A N 1
ATOM 1742 C CA . SER A 1 224 ? -6.128 7.024 -4.907 1.00 90.44 224 SER A CA 1
ATOM 1743 C C . SER A 1 224 ? -6.510 6.234 -3.658 1.00 90.44 224 SER A C 1
ATOM 1745 O O . SER A 1 224 ? -6.326 6.759 -2.572 1.00 90.44 224 SER A O 1
ATOM 1747 N N . ILE A 1 225 ? -7.022 5.004 -3.791 1.00 89.75 225 ILE A N 1
ATOM 1748 C CA . ILE A 1 225 ? -7.197 3.982 -2.732 1.00 89.75 225 ILE A CA 1
ATOM 1749 C C . ILE A 1 225 ? -7.475 4.595 -1.342 1.00 89.75 225 ILE A C 1
ATOM 1751 O O . ILE A 1 225 ? -6.652 4.580 -0.420 1.00 89.75 225 ILE A O 1
ATOM 1755 N N . LYS A 1 226 ? -8.652 5.205 -1.224 1.00 85.50 226 LYS A N 1
ATOM 1756 C CA . LYS A 1 226 ? -9.177 5.886 -0.046 1.00 85.50 226 LYS A CA 1
ATOM 1757 C C . LYS A 1 226 ? -9.589 4.887 1.030 1.00 85.50 226 LYS A C 1
ATOM 1759 O O . LYS A 1 226 ? -10.143 3.816 0.763 1.00 85.50 226 LYS A O 1
ATOM 1764 N N . ARG A 1 227 ? -9.387 5.280 2.287 1.00 76.69 227 ARG A N 1
ATOM 1765 C CA . ARG A 1 227 ? -9.784 4.485 3.452 1.00 76.69 227 ARG A CA 1
ATOM 1766 C C . ARG A 1 227 ? -11.293 4.595 3.694 1.00 76.69 227 ARG A C 1
ATOM 1768 O O . ARG A 1 227 ? -11.846 5.687 3.630 1.00 76.69 227 ARG A O 1
ATOM 1775 N N . SER A 1 228 ? -11.934 3.485 4.075 1.00 64.00 228 SER A N 1
ATOM 1776 C CA . SER A 1 228 ? -13.370 3.445 4.427 1.00 64.00 228 SER A CA 1
ATOM 1777 C C . SER A 1 228 ? -13.759 4.487 5.491 1.00 64.00 228 SER A C 1
ATOM 1779 O O . SER A 1 228 ? -14.754 5.186 5.356 1.00 64.00 228 SER A O 1
ATOM 1781 N N . ARG A 1 229 ? -12.894 4.697 6.493 1.00 58.09 229 ARG A N 1
ATOM 1782 C CA . ARG A 1 229 ? -13.114 5.651 7.597 1.00 58.09 229 ARG A CA 1
ATOM 1783 C C . ARG A 1 229 ? -13.149 7.132 7.164 1.00 58.09 229 ARG A C 1
ATOM 1785 O O . ARG A 1 229 ? -13.531 7.980 7.959 1.00 58.09 229 ARG A O 1
ATOM 1792 N N . THR A 1 230 ? -12.723 7.431 5.935 1.00 49.53 230 THR A N 1
ATOM 1793 C CA . THR A 1 230 ? -12.761 8.760 5.300 1.00 49.53 230 THR A CA 1
ATOM 1794 C C . THR A 1 230 ? -13.691 8.790 4.086 1.00 49.53 230 THR A C 1
ATOM 1796 O O . THR A 1 230 ? -13.697 9.775 3.349 1.00 49.53 230 THR A O 1
ATOM 1799 N N . LEU A 1 231 ? -14.437 7.710 3.822 1.00 56.03 231 LEU A N 1
ATOM 1800 C CA . LEU A 1 231 ? -15.454 7.735 2.783 1.00 56.03 231 LEU A CA 1
ATOM 1801 C C . LEU A 1 231 ? -16.596 8.590 3.305 1.00 56.03 231 LEU A C 1
ATOM 1803 O O . LEU A 1 231 ? -17.369 8.188 4.172 1.00 56.03 231 LEU A O 1
ATOM 1807 N N . GLU A 1 232 ? -16.695 9.793 2.759 1.00 66.00 232 GLU A N 1
ATOM 1808 C CA . GLU A 1 232 ? -17.929 10.542 2.833 1.00 66.00 232 GLU A CA 1
ATOM 1809 C C . GLU A 1 232 ? -19.004 9.670 2.171 1.00 66.00 232 GLU A C 1
ATOM 1811 O O . GLU A 1 232 ? -18.982 9.453 0.955 1.00 66.00 232 GLU A O 1
ATOM 1816 N N . ILE A 1 233 ? -19.903 9.104 2.980 1.00 68.75 233 ILE A N 1
ATOM 1817 C CA . ILE A 1 233 ? -20.981 8.215 2.516 1.00 68.75 233 ILE A CA 1
ATOM 1818 C C . ILE A 1 233 ? -21.771 8.925 1.411 1.00 68.75 233 ILE A C 1
ATOM 1820 O O . ILE A 1 233 ? -22.006 8.361 0.343 1.00 68.75 233 ILE A O 1
ATOM 1824 N N . SER A 1 234 ? -22.048 10.217 1.615 1.00 62.22 234 SER A N 1
ATOM 1825 C CA . SER A 1 234 ? -22.645 11.117 0.624 1.00 62.22 234 SER A CA 1
ATOM 1826 C C . SER A 1 234 ? -21.855 11.193 -0.685 1.00 62.22 234 SER A C 1
ATOM 1828 O O . SER A 1 234 ? -22.457 11.170 -1.752 1.00 62.22 234 SER A O 1
ATOM 1830 N N . GLY A 1 235 ? -20.523 11.241 -0.629 1.00 71.81 235 GLY A N 1
ATOM 1831 C CA . GLY A 1 235 ? -19.660 11.345 -1.809 1.00 71.81 235 GLY A CA 1
ATOM 1832 C C . GLY A 1 235 ? -19.391 10.018 -2.524 1.00 71.81 235 GLY A C 1
ATOM 1833 O O . GLY A 1 235 ? -18.959 10.025 -3.674 1.00 71.81 235 GLY A O 1
ATOM 1834 N N . THR A 1 236 ? -19.635 8.878 -1.872 1.00 82.31 236 THR A N 1
ATOM 1835 C CA . THR A 1 236 ? -19.328 7.545 -2.422 1.00 82.31 236 THR A CA 1
ATOM 1836 C C . THR A 1 236 ? -20.594 6.797 -2.811 1.00 82.31 236 THR A C 1
ATOM 1838 O O . THR A 1 236 ? -20.775 6.452 -3.975 1.00 82.31 236 THR A O 1
ATOM 1841 N N . CYS A 1 237 ? -21.504 6.606 -1.857 1.00 84.81 237 CYS A N 1
ATOM 1842 C CA . CYS A 1 237 ? -22.785 5.941 -2.076 1.00 84.81 237 CYS A CA 1
ATOM 1843 C C . CYS A 1 237 ? -23.731 6.842 -2.876 1.00 84.81 237 CYS A C 1
ATOM 1845 O O . CYS A 1 237 ? -24.437 6.363 -3.760 1.00 84.81 237 CYS A O 1
ATOM 1847 N N . GLY A 1 238 ? -23.680 8.157 -2.621 1.00 84.50 238 GLY A N 1
ATOM 1848 C CA . GLY A 1 238 ? -24.517 9.163 -3.285 1.00 84.50 238 GLY A CA 1
ATOM 1849 C C . GLY A 1 238 ? -24.307 9.291 -4.795 1.00 84.50 238 GLY A C 1
ATOM 1850 O O . GLY A 1 238 ? -25.141 9.878 -5.476 1.00 84.50 238 GLY A O 1
ATOM 1851 N N . LYS A 1 239 ? -23.226 8.711 -5.338 1.00 85.19 239 LYS A N 1
ATOM 1852 C CA . LYS A 1 239 ? -23.000 8.621 -6.789 1.00 85.19 239 LYS A CA 1
ATOM 1853 C C . LYS A 1 239 ? -24.039 7.743 -7.491 1.00 85.19 239 LYS A C 1
ATOM 1855 O O . LYS A 1 239 ? -24.318 7.972 -8.663 1.00 85.19 239 LYS A O 1
ATOM 1860 N N . CYS A 1 240 ? -24.583 6.750 -6.784 1.00 87.00 240 CYS A N 1
ATOM 1861 C CA . CYS A 1 240 ? -25.509 5.761 -7.341 1.00 87.00 240 CYS A CA 1
ATOM 1862 C C . CYS A 1 240 ? -26.838 5.682 -6.572 1.00 87.00 240 CYS A C 1
ATOM 1864 O O . CYS A 1 240 ? -27.869 5.387 -7.169 1.00 87.00 240 CYS A O 1
ATOM 1866 N N . HIS A 1 241 ? -26.833 5.949 -5.264 1.00 89.56 241 HIS A N 1
ATOM 1867 C CA . HIS A 1 241 ? -28.001 5.844 -4.391 1.00 89.56 241 HIS A CA 1
ATOM 1868 C C . HIS A 1 241 ? -28.463 7.225 -3.920 1.00 89.56 241 HIS A C 1
ATOM 1870 O O . HIS A 1 241 ? -27.664 8.015 -3.422 1.00 89.56 241 HIS A O 1
ATOM 1876 N N . SER A 1 242 ? -29.762 7.516 -4.018 1.00 91.12 242 SER A N 1
ATOM 1877 C CA . SER A 1 242 ? -30.322 8.752 -3.460 1.00 91.12 242 SER A CA 1
ATOM 1878 C C . SER A 1 242 ? -30.253 8.746 -1.928 1.00 91.12 242 SER A C 1
ATOM 1880 O O . SER A 1 242 ? -30.309 7.687 -1.303 1.00 91.12 242 SER A O 1
ATOM 1882 N N . LYS A 1 243 ? -30.174 9.927 -1.303 1.00 87.44 243 LYS A N 1
ATOM 1883 C CA . LYS A 1 243 ? -30.092 10.051 0.167 1.00 87.44 243 LYS A CA 1
ATOM 1884 C C . LYS A 1 243 ? -31.284 9.420 0.896 1.00 87.44 243 LYS A C 1
ATOM 1886 O O . LYS A 1 243 ? -31.127 8.893 1.991 1.00 87.44 243 LYS A O 1
ATOM 1891 N N . ASP A 1 244 ? -32.459 9.427 0.270 1.00 90.19 244 ASP A N 1
ATOM 1892 C CA . ASP A 1 244 ? -33.680 8.865 0.855 1.00 90.19 244 ASP A CA 1
ATOM 1893 C C . ASP A 1 244 ? -33.804 7.346 0.687 1.00 90.19 244 ASP A C 1
ATOM 1895 O O . ASP A 1 244 ? -34.652 6.728 1.345 1.00 90.19 244 ASP A O 1
ATOM 1899 N N . SER A 1 245 ? -32.960 6.747 -0.162 1.00 93.69 245 SER A N 1
ATOM 1900 C CA . SER A 1 245 ? -32.977 5.315 -0.459 1.00 93.69 245 SER A CA 1
ATOM 1901 C C . SER A 1 245 ? -32.672 4.458 0.771 1.00 93.69 245 SER A C 1
ATOM 1903 O O . SER A 1 245 ? -31.970 4.865 1.706 1.00 93.69 245 SER A O 1
ATOM 1905 N N . LYS A 1 246 ? -33.195 3.229 0.763 1.00 93.19 246 LYS A N 1
ATOM 1906 C CA . LYS A 1 246 ? -32.938 2.250 1.824 1.00 93.19 246 LYS A CA 1
ATOM 1907 C C . LYS A 1 246 ? -31.449 1.903 1.894 1.00 93.19 246 LYS A C 1
ATOM 1909 O O . LYS A 1 246 ? -30.905 1.726 2.982 1.00 93.19 246 LYS A O 1
ATOM 1914 N N . GLU A 1 247 ? -30.789 1.831 0.746 1.00 90.19 247 GLU A N 1
ATOM 1915 C CA . GLU A 1 247 ? -29.384 1.462 0.601 1.00 90.19 247 GLU A CA 1
ATOM 1916 C C . GLU A 1 247 ? -28.471 2.536 1.203 1.00 90.19 247 GLU A C 1
ATOM 1918 O O . GLU A 1 247 ? -27.556 2.216 1.962 1.00 90.19 247 GLU A O 1
ATOM 1923 N N . PHE A 1 248 ? -28.765 3.817 0.952 1.00 89.25 248 PHE A N 1
ATOM 1924 C CA . PHE A 1 248 ? -28.011 4.924 1.542 1.00 89.25 248 PHE A CA 1
ATOM 1925 C C . PHE A 1 248 ? -28.148 4.952 3.071 1.00 89.25 248 PHE A C 1
ATOM 1927 O O . PHE A 1 248 ? -27.144 5.023 3.781 1.00 89.25 248 PHE A O 1
ATOM 1934 N N . LYS A 1 249 ? -29.374 4.793 3.589 1.00 90.38 249 LYS A N 1
ATOM 1935 C CA . LYS A 1 249 ? -29.639 4.701 5.038 1.00 90.38 249 LYS A CA 1
ATOM 1936 C C . LYS A 1 249 ? -28.974 3.484 5.685 1.00 90.38 249 LYS A C 1
ATOM 1938 O O . LYS A 1 249 ? -28.563 3.543 6.840 1.00 90.38 249 LYS A O 1
ATOM 1943 N N . THR A 1 250 ? -28.837 2.384 4.944 1.00 91.06 250 THR A N 1
ATOM 1944 C CA . THR A 1 250 ? -28.110 1.188 5.397 1.00 91.06 250 THR A CA 1
ATOM 1945 C C . THR A 1 250 ? -26.626 1.499 5.596 1.00 91.06 250 THR A C 1
ATOM 1947 O O . THR A 1 250 ? -26.072 1.187 6.649 1.00 91.06 250 THR A O 1
ATOM 1950 N N . ALA A 1 251 ? -25.993 2.169 4.627 1.00 88.38 251 ALA A N 1
ATOM 1951 C CA . ALA A 1 251 ? -24.600 2.598 4.740 1.00 88.38 251 ALA A CA 1
ATOM 1952 C C . ALA A 1 251 ? -24.391 3.597 5.894 1.00 88.38 251 ALA A C 1
ATOM 1954 O O . ALA A 1 251 ? -23.417 3.481 6.641 1.00 88.38 251 ALA A O 1
ATOM 1955 N N . GLU A 1 252 ? -25.322 4.539 6.077 1.00 88.06 252 GLU A N 1
ATOM 1956 C CA . GLU A 1 252 ? -25.309 5.481 7.201 1.00 88.06 252 GLU A CA 1
ATOM 1957 C C . GLU A 1 252 ? -25.381 4.749 8.547 1.00 88.06 252 GLU A C 1
ATOM 1959 O O . GLU A 1 252 ? -24.507 4.949 9.391 1.00 88.06 252 GLU A O 1
ATOM 1964 N N . LYS A 1 253 ? -26.337 3.819 8.712 1.00 91.00 253 LYS A N 1
ATOM 1965 C CA . LYS A 1 253 ? -26.473 3.011 9.935 1.00 91.00 253 LYS A CA 1
ATOM 1966 C C . LYS A 1 253 ? -25.182 2.246 10.251 1.00 91.00 253 LYS A C 1
ATOM 1968 O O . LYS A 1 253 ? -24.709 2.305 11.386 1.00 91.00 253 LYS A O 1
ATOM 1973 N N . LEU A 1 254 ? -24.589 1.572 9.262 1.00 90.69 254 LEU A N 1
ATOM 1974 C CA . LEU A 1 254 ? -23.327 0.838 9.428 1.00 90.69 254 LEU A CA 1
ATOM 1975 C C . LEU A 1 254 ? -22.191 1.750 9.907 1.00 90.69 254 LEU A C 1
ATOM 1977 O O . LEU A 1 254 ? -21.491 1.428 10.867 1.00 90.69 254 LEU A O 1
ATOM 1981 N N . SER A 1 255 ? -22.032 2.910 9.270 1.00 87.94 255 SER A N 1
ATOM 1982 C CA . SER A 1 255 ? -21.001 3.880 9.641 1.00 87.94 255 SER A CA 1
ATOM 1983 C C . SER A 1 255 ? -21.192 4.413 11.060 1.00 87.94 255 SER A C 1
ATOM 1985 O O . SER A 1 255 ? -20.239 4.443 11.843 1.00 87.94 255 SER A O 1
ATOM 1987 N N . THR A 1 256 ? -22.427 4.766 11.430 1.00 89.81 256 THR A N 1
ATOM 1988 C CA . THR A 1 256 ? -22.756 5.215 12.786 1.00 89.81 256 THR A CA 1
ATOM 1989 C C . THR A 1 256 ? -22.414 4.148 13.820 1.00 89.81 256 THR A C 1
ATOM 1991 O O . THR A 1 256 ? -21.755 4.466 14.809 1.00 89.81 256 THR A O 1
ATOM 1994 N N . MET A 1 257 ? -22.786 2.887 13.582 1.00 91.56 257 MET A N 1
ATOM 1995 C CA . MET A 1 257 ? -22.494 1.783 14.501 1.00 91.56 257 MET A CA 1
ATOM 1996 C C . MET A 1 257 ? -20.988 1.596 14.715 1.00 91.56 257 MET A C 1
ATOM 1998 O O . MET A 1 257 ? -20.546 1.484 15.860 1.00 91.56 257 MET A O 1
ATOM 2002 N N . LEU A 1 258 ? -20.199 1.603 13.636 1.00 91.44 258 LEU A N 1
ATOM 2003 C CA . LEU A 1 258 ? -18.738 1.483 13.697 1.00 91.44 258 LEU A CA 1
ATOM 2004 C C . LEU A 1 258 ? -18.100 2.655 14.449 1.00 91.44 258 LEU A C 1
ATOM 2006 O O . LEU A 1 258 ? -17.203 2.452 15.269 1.00 91.44 258 LEU A O 1
ATOM 2010 N N . LEU A 1 259 ? -18.550 3.883 14.170 1.00 90.19 259 LEU A N 1
ATOM 2011 C CA . LEU A 1 259 ? -18.020 5.084 14.808 1.00 90.19 259 LEU A CA 1
ATOM 2012 C C . LEU A 1 259 ? -18.350 5.112 16.302 1.00 90.19 259 LEU A C 1
ATOM 2014 O O . LEU A 1 259 ? -17.470 5.413 17.104 1.00 90.19 259 LEU A O 1
ATOM 2018 N N . GLN A 1 260 ? -19.580 4.758 16.678 1.00 92.56 260 GLN A N 1
ATOM 2019 C CA . GLN A 1 260 ? -19.996 4.658 18.077 1.00 92.56 260 GLN A CA 1
ATOM 2020 C C . GLN A 1 260 ? -19.143 3.640 18.838 1.00 92.56 260 GLN A C 1
ATOM 2022 O O . GLN A 1 260 ? -18.540 3.996 19.846 1.00 92.56 260 GLN A O 1
ATOM 2027 N N . THR A 1 261 ? -18.997 2.417 18.316 1.00 95.25 261 THR A N 1
ATOM 2028 C CA . THR A 1 261 ? -18.158 1.388 18.953 1.00 95.25 261 THR A CA 1
ATOM 2029 C C . THR A 1 261 ? -16.702 1.833 19.066 1.00 95.25 261 THR A C 1
ATOM 2031 O O . THR A 1 261 ? -16.069 1.623 20.096 1.00 95.25 261 THR A O 1
ATOM 2034 N N . LYS A 1 262 ? -16.160 2.495 18.035 1.00 95.00 262 LYS A N 1
ATOM 2035 C CA . LYS A 1 262 ? -14.803 3.053 18.084 1.00 95.00 262 LYS A CA 1
ATOM 2036 C C . LYS A 1 262 ? -14.648 4.064 19.221 1.00 95.00 262 LYS A C 1
ATOM 2038 O O . LYS A 1 262 ? -13.680 3.979 19.966 1.00 95.00 262 LYS A O 1
ATOM 2043 N N . VAL A 1 263 ? -15.588 5.001 19.352 1.00 95.12 263 VAL A N 1
ATOM 2044 C CA . VAL A 1 263 ? -15.565 6.024 20.408 1.00 95.12 263 VAL A CA 1
ATOM 2045 C C . VAL A 1 263 ? -15.688 5.392 21.798 1.00 95.12 263 VAL A C 1
ATOM 2047 O O . VAL A 1 263 ? -15.008 5.833 22.720 1.00 95.12 263 VAL A O 1
ATOM 2050 N N . GLU A 1 264 ? -16.505 4.350 21.960 1.00 96.50 264 GLU A N 1
ATOM 2051 C CA . GLU A 1 264 ? -16.631 3.605 23.223 1.00 96.50 264 GLU A CA 1
ATOM 2052 C C . GLU A 1 264 ? -15.333 2.883 23.608 1.00 96.50 264 GLU A C 1
ATOM 2054 O O . GLU A 1 264 ? -14.900 2.965 24.760 1.00 96.50 264 GLU A O 1
ATOM 2059 N N . ILE A 1 265 ? -14.665 2.241 22.646 1.00 97.69 265 ILE A N 1
ATOM 2060 C CA . ILE A 1 265 ? -13.355 1.615 22.863 1.00 97.69 265 ILE A CA 1
ATOM 2061 C C . ILE A 1 265 ? -12.318 2.676 23.252 1.00 97.69 265 ILE A C 1
ATOM 2063 O O . ILE A 1 265 ? -11.675 2.535 24.288 1.00 97.69 265 ILE A O 1
ATOM 2067 N N . GLU A 1 266 ? -12.209 3.772 22.492 1.00 97.19 266 GLU A N 1
ATOM 2068 C CA . GLU A 1 266 ? -11.247 4.856 22.761 1.00 97.19 266 GLU A CA 1
ATOM 2069 C C . GLU A 1 266 ? -11.494 5.514 24.132 1.00 97.19 266 GLU A C 1
ATOM 2071 O O . GLU A 1 266 ? -10.556 5.862 24.855 1.00 97.19 266 GLU A O 1
ATOM 2076 N N . ARG A 1 267 ? -12.761 5.652 24.536 1.00 97.75 267 ARG A N 1
ATOM 2077 C CA . ARG A 1 267 ? -13.137 6.105 25.880 1.00 97.75 267 ARG A CA 1
ATOM 2078 C C . ARG A 1 267 ? -12.702 5.114 26.961 1.00 97.75 267 ARG A C 1
ATOM 2080 O O . ARG A 1 267 ? -12.170 5.547 27.985 1.00 97.75 267 ARG A O 1
ATOM 2087 N N . THR A 1 268 ? -12.922 3.820 26.744 1.00 98.06 268 THR A N 1
ATOM 2088 C CA . THR A 1 268 ? -12.531 2.765 27.690 1.00 98.06 268 THR A CA 1
ATOM 2089 C C . THR A 1 268 ? -11.014 2.740 27.873 1.00 98.06 268 THR A C 1
ATOM 2091 O O . THR A 1 268 ? -10.535 2.681 29.002 1.00 98.06 268 THR A O 1
ATOM 2094 N N . GLU A 1 269 ? -10.246 2.869 26.788 1.00 97.94 269 GLU A N 1
ATOM 2095 C CA . GLU A 1 269 ? -8.783 2.974 26.847 1.00 97.94 269 GLU A CA 1
ATOM 2096 C C . GLU A 1 269 ? -8.329 4.155 27.702 1.00 97.94 269 GLU A C 1
ATOM 2098 O O . GLU A 1 269 ? -7.496 3.987 28.589 1.00 97.94 269 GLU A O 1
ATOM 2103 N N . LYS A 1 270 ? -8.941 5.329 27.513 1.00 97.31 270 LYS A N 1
ATOM 2104 C CA . LYS A 1 270 ? -8.634 6.508 28.327 1.00 97.31 270 LYS A CA 1
ATOM 2105 C C . LYS A 1 270 ? -8.931 6.284 29.816 1.00 97.31 270 LYS A C 1
ATOM 2107 O O . LYS A 1 270 ? -8.175 6.744 30.668 1.00 97.31 270 LYS A O 1
ATOM 2112 N N . ILE A 1 271 ? -10.016 5.578 30.144 1.00 96.44 271 ILE A N 1
ATOM 2113 C CA . ILE A 1 271 ? -10.341 5.210 31.532 1.00 96.44 271 ILE A CA 1
ATOM 2114 C C . ILE A 1 271 ? -9.267 4.282 32.113 1.00 96.44 271 ILE A C 1
ATOM 2116 O O . ILE A 1 271 ? -8.884 4.451 33.271 1.00 96.44 271 ILE A O 1
ATOM 2120 N N . LEU A 1 272 ? -8.758 3.334 31.322 1.00 96.69 272 LEU A N 1
ATOM 2121 C CA . LEU A 1 272 ? -7.658 2.462 31.736 1.00 96.69 272 LEU A CA 1
ATOM 2122 C C . LEU A 1 272 ? -6.358 3.243 31.952 1.00 96.69 272 LEU A C 1
ATOM 2124 O O . LEU A 1 272 ? -5.713 3.046 32.980 1.00 96.69 272 LEU A O 1
ATOM 2128 N N . ASP A 1 273 ? -6.025 4.183 31.064 1.00 96.12 273 ASP A N 1
ATOM 2129 C CA . ASP A 1 273 ? -4.857 5.064 31.216 1.00 96.12 273 ASP A CA 1
ATOM 2130 C C . ASP A 1 273 ? -4.924 5.891 32.511 1.00 96.12 273 ASP A C 1
ATOM 2132 O O . ASP A 1 273 ? -3.911 6.142 33.166 1.00 96.12 273 ASP A O 1
ATOM 2136 N N . ASP A 1 274 ? -6.120 6.338 32.899 1.00 94.31 274 ASP A N 1
ATOM 2137 C CA . ASP A 1 274 ? -6.326 7.071 34.148 1.00 94.31 274 ASP A CA 1
ATOM 2138 C C . ASP A 1 274 ? -6.305 6.155 35.383 1.00 94.31 274 ASP A C 1
ATOM 2140 O O . ASP A 1 274 ? -5.824 6.569 36.443 1.00 94.31 274 ASP A O 1
ATOM 2144 N N . ALA A 1 275 ? -6.783 4.914 35.262 1.00 93.62 275 ALA A N 1
ATOM 2145 C CA . ALA A 1 275 ? -6.742 3.918 36.331 1.00 93.62 275 ALA A CA 1
ATOM 2146 C C . ALA A 1 275 ? -5.315 3.428 36.632 1.00 93.62 275 ALA A C 1
ATOM 2148 O O . ALA A 1 275 ? -4.997 3.187 37.793 1.00 93.62 275 ALA A O 1
ATOM 2149 N N . GLU A 1 276 ? -4.445 3.358 35.625 1.00 93.19 276 GLU A N 1
ATOM 2150 C CA . GLU A 1 276 ? -3.040 2.945 35.758 1.00 93.19 276 GLU A CA 1
ATOM 2151 C C . GLU A 1 276 ? -2.200 3.930 36.595 1.00 93.19 276 GLU A C 1
ATOM 2153 O O . GLU A 1 276 ? -1.229 3.557 37.250 1.00 93.19 276 GLU A O 1
ATOM 2158 N N . LYS A 1 277 ? -2.611 5.205 36.651 1.00 93.56 277 LYS A N 1
ATOM 2159 C CA . LYS A 1 277 ? -1.957 6.249 37.466 1.00 93.56 277 LYS A CA 1
ATOM 2160 C C . LYS A 1 277 ? -2.241 6.115 38.966 1.00 93.56 277 LYS A C 1
ATOM 2162 O O . LYS A 1 277 ? -1.701 6.876 39.771 1.00 93.56 277 LYS A O 1
ATOM 2167 N N . ILE A 1 278 ? -3.130 5.207 39.358 1.00 90.12 278 ILE A N 1
ATOM 2168 C CA . ILE A 1 278 ? -3.494 4.936 40.750 1.00 90.12 278 ILE A CA 1
ATOM 2169 C C . ILE A 1 278 ? -3.321 3.438 41.054 1.00 90.12 278 ILE A C 1
ATOM 2171 O O . ILE A 1 278 ? -3.120 2.659 40.134 1.00 90.12 278 ILE A O 1
ATOM 2175 N N . PRO A 1 279 ? -3.373 2.999 42.329 1.00 90.19 279 PRO A N 1
ATOM 2176 C CA . PRO A 1 279 ? -3.116 1.602 42.711 1.00 90.19 279 PRO A CA 1
ATOM 2177 C C . PRO A 1 279 ? -4.240 0.622 42.303 1.00 90.19 279 PRO A C 1
ATOM 2179 O O . PRO A 1 279 ? -4.872 -0.006 43.155 1.00 90.19 279 PRO A O 1
ATOM 2182 N N . ILE A 1 280 ? -4.530 0.524 41.007 1.00 89.81 280 ILE A N 1
ATOM 2183 C CA . ILE A 1 280 ? -5.452 -0.422 40.380 1.00 89.81 280 ILE A CA 1
ATOM 2184 C C . ILE A 1 280 ? -4.641 -1.217 39.353 1.00 89.81 280 ILE A C 1
ATOM 2186 O O . ILE A 1 280 ? -4.056 -0.626 38.456 1.00 89.81 280 ILE A O 1
ATOM 2190 N N . ALA A 1 281 ? -4.627 -2.545 39.475 1.00 90.88 281 ALA A N 1
ATOM 2191 C CA . ALA A 1 281 ? -4.087 -3.425 38.438 1.00 90.88 281 ALA A CA 1
ATOM 2192 C C . ALA A 1 281 ? -4.999 -3.374 37.201 1.00 90.88 281 ALA A C 1
ATOM 2194 O O . ALA A 1 281 ? -6.217 -3.562 37.329 1.00 90.88 281 ALA A O 1
ATOM 2195 N N . VAL A 1 282 ? -4.423 -3.081 36.033 1.00 94.44 282 VAL A N 1
ATOM 2196 C CA . VAL A 1 282 ? -5.152 -2.865 34.769 1.00 94.44 282 VAL A CA 1
ATOM 2197 C C . VAL A 1 282 ? -4.792 -3.878 33.679 1.00 94.44 282 VAL A C 1
ATOM 2199 O O . VAL A 1 282 ? -5.401 -3.869 32.614 1.00 94.44 282 VAL A O 1
ATOM 2202 N N . GLU A 1 283 ? -3.834 -4.766 33.930 1.00 93.25 283 GLU A N 1
ATOM 2203 C CA . GLU A 1 283 ? -3.219 -5.658 32.943 1.00 93.25 283 GLU A CA 1
ATOM 2204 C C . GLU A 1 283 ? -4.252 -6.568 32.261 1.00 93.25 283 GLU A C 1
ATOM 2206 O O . GLU A 1 283 ? -4.333 -6.606 31.032 1.00 93.25 283 GLU A O 1
ATOM 2211 N N . ASP A 1 284 ? -5.123 -7.213 33.039 1.00 94.06 284 ASP A N 1
ATOM 2212 C CA . ASP A 1 284 ? -6.189 -8.074 32.505 1.00 94.06 284 ASP A CA 1
ATOM 2213 C C . ASP A 1 284 ? -7.203 -7.279 31.663 1.00 94.06 284 ASP A C 1
ATOM 2215 O O . ASP A 1 284 ? -7.735 -7.762 30.660 1.00 94.06 284 ASP A O 1
ATOM 2219 N N . TYR A 1 285 ? -7.455 -6.022 32.035 1.00 96.56 285 TYR A N 1
ATOM 2220 C CA . TYR A 1 285 ? -8.353 -5.136 31.296 1.00 96.56 285 TYR A CA 1
ATOM 2221 C C . TYR A 1 285 ? -7.735 -4.661 29.979 1.00 96.56 285 TYR A C 1
ATOM 2223 O O . TYR A 1 285 ? -8.461 -4.476 29.001 1.00 96.56 285 TYR A O 1
ATOM 2231 N N . ARG A 1 286 ? -6.403 -4.512 29.924 1.00 95.62 286 ARG A N 1
ATOM 2232 C CA . ARG A 1 286 ? -5.673 -4.229 28.680 1.00 95.62 286 ARG A CA 1
ATOM 2233 C C . ARG A 1 286 ? -5.817 -5.384 27.690 1.00 95.62 286 ARG A C 1
ATOM 2235 O O . ARG A 1 286 ? -6.090 -5.140 26.522 1.00 95.62 286 ARG A O 1
ATOM 2242 N N . ALA A 1 287 ? -5.726 -6.632 28.144 1.00 95.56 287 ALA A N 1
ATOM 2243 C CA . ALA A 1 287 ? -5.964 -7.781 27.270 1.00 95.56 287 ALA A CA 1
ATOM 2244 C C . ALA A 1 287 ? -7.407 -7.803 26.724 1.00 95.56 287 ALA A C 1
ATOM 2246 O O . ALA A 1 287 ? -7.615 -7.970 25.523 1.00 95.56 287 ALA A O 1
ATOM 2247 N N . ARG A 1 288 ? -8.405 -7.548 27.582 1.00 97.38 288 ARG A N 1
ATOM 2248 C CA . ARG A 1 288 ? -9.824 -7.499 27.180 1.00 97.38 288 ARG A CA 1
ATOM 2249 C C . ARG A 1 288 ? -10.124 -6.362 26.198 1.00 97.38 288 ARG A C 1
ATOM 2251 O O . ARG A 1 288 ? -10.878 -6.559 25.250 1.00 97.38 288 ARG A O 1
ATOM 2258 N N . ILE A 1 289 ? -9.544 -5.171 26.369 1.00 97.81 289 ILE A N 1
ATOM 2259 C CA . ILE A 1 289 ? -9.797 -4.076 25.415 1.00 97.81 289 ILE A CA 1
ATOM 2260 C C . ILE A 1 289 ? -9.164 -4.351 24.040 1.00 97.81 289 ILE A C 1
ATOM 2262 O O . ILE A 1 289 ? -9.729 -3.947 23.024 1.00 97.81 289 ILE A O 1
ATOM 2266 N N . GLU A 1 290 ? -8.053 -5.094 23.971 1.00 97.69 290 GLU A N 1
ATOM 2267 C CA . GLU A 1 290 ? -7.506 -5.575 22.692 1.00 97.69 290 GLU A CA 1
ATOM 2268 C C . GLU A 1 290 ? -8.435 -6.590 22.000 1.00 97.69 290 GLU A C 1
ATOM 2270 O O . GLU A 1 290 ? -8.577 -6.577 20.773 1.00 97.69 290 GLU A O 1
ATOM 2275 N N . GLU A 1 291 ? -9.152 -7.415 22.767 1.00 97.56 291 GLU A N 1
ATOM 2276 C CA . GLU A 1 291 ? -10.203 -8.290 22.234 1.00 97.56 291 GLU A CA 1
ATOM 2277 C C . GLU A 1 291 ? -11.358 -7.469 21.626 1.00 97.56 291 GLU A C 1
ATOM 2279 O O . GLU A 1 291 ? -11.760 -7.703 20.484 1.00 97.56 291 GLU A O 1
ATOM 2284 N N . ALA A 1 292 ? -11.824 -6.420 22.314 1.00 97.81 292 ALA A N 1
ATOM 2285 C CA . ALA A 1 292 ? -12.845 -5.513 21.777 1.00 97.81 292 ALA A CA 1
ATOM 2286 C C . ALA A 1 292 ? -12.395 -4.819 20.475 1.00 97.81 292 ALA A C 1
ATOM 2288 O O . ALA A 1 292 ? -13.172 -4.697 19.521 1.00 97.81 292 ALA A O 1
ATOM 2289 N N . LYS A 1 293 ? -11.124 -4.399 20.391 1.00 97.56 293 LYS A N 1
ATOM 2290 C CA . LYS A 1 293 ? -10.539 -3.851 19.154 1.00 97.56 293 LYS A CA 1
ATOM 2291 C C . LYS A 1 293 ? -10.509 -4.873 18.020 1.00 97.56 293 LYS A C 1
ATOM 2293 O O . LYS A 1 293 ? -10.708 -4.495 16.864 1.00 97.56 293 LYS A O 1
ATOM 2298 N N . THR A 1 294 ? -10.280 -6.144 18.339 1.00 96.81 294 THR A N 1
ATOM 2299 C CA . THR A 1 294 ? -10.303 -7.243 17.365 1.00 96.81 294 THR A CA 1
ATOM 2300 C C . THR A 1 294 ? -11.699 -7.409 16.771 1.00 96.81 294 THR A C 1
ATOM 2302 O O . THR A 1 294 ? -11.833 -7.409 15.547 1.00 96.81 294 THR A O 1
ATOM 2305 N N . PHE A 1 295 ? -12.746 -7.400 17.600 1.00 97.19 295 PHE A N 1
ATOM 2306 C CA . PHE A 1 295 ? -14.130 -7.406 17.115 1.00 97.19 295 PHE A CA 1
ATOM 2307 C C . PHE A 1 295 ? -14.467 -6.173 16.262 1.00 97.19 295 PHE A C 1
ATOM 2309 O O . PHE A 1 295 ? -15.106 -6.297 15.217 1.00 97.19 295 PHE A O 1
ATOM 2316 N N . LEU A 1 296 ? -13.996 -4.974 16.632 1.00 95.19 296 LEU A N 1
ATOM 2317 C CA . LEU A 1 296 ? -14.159 -3.790 15.778 1.00 95.19 296 LEU A CA 1
ATOM 2318 C C . LEU A 1 296 ? -13.461 -3.964 14.415 1.00 95.19 296 LEU A C 1
ATOM 2320 O O . LEU A 1 296 ? -13.992 -3.532 13.390 1.00 95.19 296 LEU A O 1
ATOM 2324 N N . MET A 1 297 ? -12.276 -4.580 14.380 1.00 92.38 297 MET A N 1
ATOM 2325 C CA . MET A 1 297 ? -11.563 -4.863 13.131 1.00 92.38 297 MET A CA 1
ATOM 2326 C C . MET A 1 297 ? -12.320 -5.868 12.257 1.00 92.38 297 MET A C 1
ATOM 2328 O O . MET A 1 297 ? -12.441 -5.662 11.050 1.00 92.38 297 MET A O 1
ATOM 2332 N N . GLU A 1 298 ? -12.864 -6.919 12.862 1.00 94.00 298 GLU A N 1
ATOM 2333 C CA . GLU A 1 298 ? -13.697 -7.906 12.178 1.00 94.00 298 GLU A CA 1
ATOM 2334 C C . GLU A 1 298 ? -14.947 -7.252 11.568 1.00 94.00 298 GLU A C 1
ATOM 2336 O O . GLU A 1 298 ? -15.211 -7.411 10.375 1.00 94.00 298 GLU A O 1
ATOM 2341 N N . ALA A 1 299 ? -15.650 -6.408 12.329 1.00 93.38 299 ALA A N 1
ATOM 2342 C CA . ALA A 1 299 ? -16.797 -5.646 11.831 1.00 93.38 299 ALA A CA 1
ATOM 2343 C C . ALA A 1 299 ? -16.430 -4.705 10.663 1.00 93.38 299 ALA A C 1
ATOM 2345 O O . ALA A 1 299 ? -17.154 -4.591 9.671 1.00 93.38 299 ALA A O 1
ATOM 2346 N N . LEU A 1 300 ? -15.257 -4.061 10.702 1.00 90.25 300 LEU A N 1
ATOM 2347 C CA . LEU A 1 300 ? -14.784 -3.246 9.573 1.00 90.25 300 LEU A CA 1
ATOM 2348 C C . LEU A 1 300 ? -14.628 -4.068 8.281 1.00 90.25 300 LEU A C 1
ATOM 2350 O O . LEU A 1 300 ? -14.859 -3.546 7.188 1.00 90.25 300 LEU A O 1
ATOM 2354 N N . ILE A 1 301 ? -14.263 -5.348 8.380 1.00 90.56 301 ILE A N 1
ATOM 2355 C CA . ILE A 1 301 ? -14.191 -6.256 7.229 1.00 90.56 301 ILE A CA 1
ATOM 2356 C C . ILE A 1 301 ? -15.601 -6.684 6.801 1.00 90.56 301 ILE A C 1
ATOM 2358 O O . ILE A 1 301 ? -15.933 -6.597 5.614 1.00 90.56 301 ILE A O 1
ATOM 2362 N N . LEU A 1 302 ? -16.460 -7.065 7.752 1.00 92.00 302 LEU A N 1
ATOM 2363 C CA . LEU A 1 302 ? -17.855 -7.456 7.509 1.00 92.00 302 LEU A CA 1
ATOM 2364 C C . LEU A 1 302 ? -18.690 -6.347 6.861 1.00 92.00 302 LEU A C 1
ATOM 2366 O O . LEU A 1 302 ? -19.645 -6.634 6.144 1.00 92.00 302 LEU A O 1
ATOM 2370 N N . THR A 1 303 ? -18.305 -5.082 7.024 1.00 89.94 303 THR A N 1
ATOM 2371 C CA . THR A 1 303 ? -18.930 -3.934 6.342 1.00 89.94 303 THR A CA 1
ATOM 2372 C C . THR A 1 303 ? -18.956 -4.084 4.814 1.00 89.94 303 THR A C 1
ATOM 2374 O O . THR A 1 303 ? -19.866 -3.565 4.172 1.00 89.94 303 THR A O 1
ATOM 2377 N N . HIS A 1 304 ? -18.030 -4.844 4.217 1.00 90.94 304 HIS A N 1
ATOM 2378 C CA . HIS A 1 304 ? -18.022 -5.095 2.770 1.00 90.94 304 HIS A CA 1
ATOM 2379 C C . HIS A 1 304 ? -19.220 -5.938 2.292 1.00 90.94 304 HIS A C 1
ATOM 2381 O O . HIS A 1 304 ? -19.634 -5.780 1.146 1.00 90.94 304 HIS A O 1
ATOM 2387 N N . SER A 1 305 ? -19.831 -6.744 3.169 1.00 91.25 305 SER A N 1
ATOM 2388 C CA . SER A 1 305 ? -21.088 -7.459 2.887 1.00 91.25 305 SER A CA 1
ATOM 2389 C C . SER A 1 305 ? -22.318 -6.548 2.887 1.00 91.25 305 SER A C 1
ATOM 2391 O O . SER A 1 305 ? -23.388 -6.950 2.435 1.00 91.25 305 SER A O 1
ATOM 2393 N N . LEU A 1 306 ? -22.186 -5.320 3.411 1.00 90.19 306 LEU A N 1
ATOM 2394 C CA . LEU A 1 306 ? -23.281 -4.374 3.649 1.00 90.19 306 LEU A CA 1
ATOM 2395 C C . LEU A 1 306 ? -24.418 -4.939 4.528 1.00 90.19 306 LEU A C 1
ATOM 2397 O O . LEU A 1 306 ? -25.526 -4.402 4.533 1.00 90.19 306 LEU A O 1
ATOM 2401 N N . SER A 1 307 ? -24.149 -5.991 5.310 1.00 93.00 307 SER A N 1
ATOM 2402 C CA . SER A 1 307 ? -25.110 -6.558 6.257 1.00 93.00 307 SER A CA 1
ATOM 2403 C C . SER A 1 307 ? -25.070 -5.825 7.596 1.00 93.00 307 SER A C 1
ATOM 2405 O O . SER A 1 307 ? -24.061 -5.836 8.302 1.00 93.00 307 SER A O 1
ATOM 2407 N N . VAL A 1 308 ? -26.188 -5.199 7.964 1.00 94.31 308 VAL A N 1
ATOM 2408 C CA . VAL A 1 308 ? -26.357 -4.557 9.278 1.00 94.31 308 VAL A CA 1
ATOM 2409 C C . VAL A 1 308 ? -26.346 -5.592 10.390 1.00 94.31 308 VAL A C 1
ATOM 2411 O O . VAL A 1 308 ? -25.653 -5.391 11.374 1.00 94.31 308 VAL A O 1
ATOM 2414 N N . GLU A 1 309 ? -27.057 -6.702 10.210 1.00 95.25 309 GLU A N 1
ATOM 2415 C CA . GLU A 1 309 ? -27.204 -7.757 11.216 1.00 95.25 309 GLU A CA 1
ATOM 2416 C C . GLU A 1 309 ? -25.854 -8.378 11.596 1.00 95.25 309 GLU A C 1
ATOM 2418 O O . GLU A 1 309 ? -25.497 -8.388 12.772 1.00 95.25 309 GLU A O 1
ATOM 2423 N N . LYS A 1 310 ? -25.051 -8.787 10.599 1.00 93.94 310 LYS A N 1
ATOM 2424 C CA . LYS A 1 310 ? -23.711 -9.356 10.836 1.00 93.94 310 LYS A CA 1
ATOM 2425 C C . LYS A 1 310 ? -22.798 -8.368 11.571 1.00 93.94 310 LYS A C 1
ATOM 2427 O O . LYS A 1 310 ? -22.059 -8.752 12.470 1.00 93.94 310 LYS A O 1
ATOM 2432 N N . ASN A 1 311 ? -22.852 -7.086 11.200 1.00 94.44 311 ASN A N 1
ATOM 2433 C CA . ASN A 1 311 ? -22.063 -6.054 11.873 1.00 94.44 311 ASN A CA 1
ATOM 2434 C C . ASN A 1 311 ? -22.573 -5.758 13.286 1.00 94.44 311 ASN A C 1
ATOM 2436 O O . ASN A 1 311 ? -21.766 -5.500 14.173 1.00 94.44 311 ASN A O 1
ATOM 2440 N N . GLU A 1 312 ? -23.886 -5.779 13.507 1.00 96.25 312 GLU A N 1
ATOM 2441 C CA . GLU A 1 312 ? -24.496 -5.552 14.817 1.00 96.25 312 GLU A CA 1
ATOM 2442 C C . GLU A 1 312 ? -24.067 -6.628 15.811 1.00 96.25 312 GLU A C 1
ATOM 2444 O O . GLU A 1 312 ? -23.594 -6.286 16.892 1.00 96.25 312 GLU A O 1
ATOM 2449 N N . GLU A 1 313 ? -24.120 -7.902 15.411 1.00 96.31 313 GLU A N 1
ATOM 2450 C CA . GLU A 1 313 ? -23.709 -9.028 16.252 1.00 96.31 313 GLU A CA 1
ATOM 2451 C C . GLU A 1 313 ? -22.240 -8.915 16.697 1.00 96.31 313 GLU A C 1
ATOM 2453 O O . GLU A 1 313 ? -21.925 -9.063 17.881 1.00 96.31 313 GLU A O 1
ATOM 2458 N N . THR A 1 314 ? -21.328 -8.618 15.766 1.00 96.44 314 THR A N 1
ATOM 2459 C CA . THR A 1 314 ? -19.896 -8.495 16.073 1.00 96.44 314 THR A CA 1
ATOM 2460 C C . THR A 1 314 ? -19.589 -7.236 16.884 1.00 96.44 314 THR A C 1
ATOM 2462 O O . THR A 1 314 ? -18.810 -7.284 17.836 1.00 96.44 314 THR A O 1
ATOM 2465 N N . LEU A 1 315 ? -20.206 -6.098 16.552 1.00 96.69 315 LEU A N 1
ATOM 2466 C CA . LEU A 1 315 ? -19.975 -4.848 17.279 1.00 96.69 315 LEU A CA 1
ATOM 2467 C C . LEU A 1 315 ? -20.537 -4.893 18.697 1.00 96.69 315 LEU A C 1
ATOM 2469 O O . LEU A 1 315 ? -19.936 -4.295 19.586 1.00 96.69 315 LEU A O 1
ATOM 2473 N N . GLU A 1 316 ? -21.637 -5.606 18.931 1.00 97.81 316 GLU A N 1
ATOM 2474 C CA . GLU A 1 316 ? -22.193 -5.755 20.274 1.00 97.81 316 GLU A CA 1
ATOM 2475 C C . GLU A 1 316 ? -21.222 -6.481 21.211 1.00 97.81 316 GLU A C 1
ATOM 2477 O O . GLU A 1 316 ? -21.032 -6.041 22.343 1.00 97.81 316 GLU A O 1
ATOM 2482 N N . LYS A 1 317 ? -20.502 -7.503 20.724 1.00 97.94 317 LYS A N 1
ATOM 2483 C CA . LYS A 1 317 ? -19.434 -8.175 21.493 1.00 97.94 317 LYS A CA 1
ATOM 2484 C C . LYS A 1 317 ? -18.374 -7.169 21.962 1.00 97.94 317 LYS A C 1
ATOM 2486 O O . LYS A 1 317 ? -18.030 -7.141 23.142 1.00 97.94 317 LYS A O 1
ATOM 2491 N N . ALA A 1 318 ? -17.926 -6.281 21.071 1.00 97.38 318 ALA A N 1
ATOM 2492 C CA . ALA A 1 318 ? -16.967 -5.228 21.411 1.00 97.38 318 ALA A CA 1
ATOM 2493 C C . ALA A 1 318 ? -17.517 -4.241 22.459 1.00 97.38 318 ALA A C 1
ATOM 2495 O O . ALA A 1 318 ? -16.833 -3.931 23.437 1.00 97.38 318 ALA A O 1
ATOM 2496 N N . ARG A 1 319 ? -18.759 -3.766 22.280 1.00 97.94 319 ARG A N 1
ATOM 2497 C CA . ARG A 1 319 ? -19.397 -2.805 23.200 1.00 97.94 319 ARG A CA 1
ATOM 2498 C C . ARG A 1 319 ? -19.628 -3.396 24.587 1.00 97.94 319 ARG A C 1
ATOM 2500 O O . ARG A 1 319 ? -19.403 -2.713 25.586 1.00 97.94 319 ARG A O 1
ATOM 2507 N N . LEU A 1 320 ? -20.053 -4.659 24.664 1.00 98.06 320 LEU A N 1
ATOM 2508 C CA . LEU A 1 320 ? -20.257 -5.364 25.931 1.00 98.06 320 LEU A CA 1
ATOM 2509 C C . LEU A 1 320 ? -18.956 -5.454 26.731 1.00 98.06 320 LEU A C 1
ATOM 2511 O O . LEU A 1 320 ? -18.963 -5.119 27.916 1.00 98.06 320 LEU A O 1
ATOM 2515 N N . ILE A 1 321 ? -17.843 -5.807 26.076 1.00 98.12 321 ILE A N 1
ATOM 2516 C CA . ILE A 1 321 ? -16.516 -5.828 26.704 1.00 98.12 321 ILE A CA 1
ATOM 2517 C C . ILE A 1 321 ? -16.155 -4.436 27.233 1.00 98.12 321 ILE A C 1
ATOM 2519 O O . ILE A 1 321 ? -15.853 -4.292 28.418 1.00 98.12 321 ILE A O 1
ATOM 2523 N N . SER A 1 322 ? -16.242 -3.397 26.396 1.00 98.00 322 SER A N 1
ATOM 2524 C CA . SER A 1 322 ? -15.959 -2.014 26.804 1.00 98.00 322 SER A CA 1
ATOM 2525 C C . SER A 1 322 ? -16.789 -1.587 28.019 1.00 98.00 322 SER A C 1
ATOM 2527 O O . SER A 1 322 ? -16.245 -1.124 29.021 1.00 98.00 322 SER A O 1
ATOM 2529 N N . LYS A 1 323 ? -18.106 -1.812 27.983 1.00 98.00 323 LYS A N 1
ATOM 2530 C CA . LYS A 1 323 ? -19.028 -1.442 29.064 1.00 98.00 323 LYS A CA 1
ATOM 2531 C C . LYS A 1 323 ? -18.743 -2.190 30.365 1.00 98.00 323 LYS A C 1
ATOM 2533 O O . LYS A 1 323 ? -18.887 -1.616 31.448 1.00 98.00 323 LYS A O 1
ATOM 2538 N N . GLU A 1 324 ? -18.363 -3.460 30.278 1.00 98.00 324 GLU A N 1
ATOM 2539 C CA . GLU A 1 324 ? -18.007 -4.260 31.444 1.00 98.00 324 GLU A CA 1
ATOM 2540 C C . GLU A 1 324 ? -16.715 -3.752 32.098 1.00 98.00 324 GLU A C 1
ATOM 2542 O O . GLU A 1 324 ? -16.706 -3.510 33.308 1.00 98.00 324 GLU A O 1
ATOM 2547 N N . ILE A 1 325 ? -15.679 -3.481 31.294 1.00 97.75 325 ILE A N 1
ATOM 2548 C CA . ILE A 1 325 ? -14.420 -2.878 31.752 1.00 97.75 325 ILE A CA 1
ATOM 2549 C C . ILE A 1 325 ? -14.690 -1.534 32.439 1.00 97.75 325 ILE A C 1
ATOM 2551 O O . ILE A 1 325 ? -14.255 -1.321 33.574 1.00 97.75 325 ILE A O 1
ATOM 2555 N N . GLU A 1 326 ? -15.443 -0.634 31.793 1.00 97.44 326 GLU A N 1
ATOM 2556 C CA . GLU A 1 326 ? -15.772 0.677 32.366 1.00 97.44 326 GLU A CA 1
ATOM 2557 C C . GLU A 1 326 ? -16.483 0.543 33.720 1.00 97.44 326 GLU A C 1
ATOM 2559 O O . GLU A 1 326 ? -16.172 1.269 34.669 1.00 97.44 326 GLU A O 1
ATOM 2564 N N . ARG A 1 327 ? -17.444 -0.384 33.832 1.00 97.31 327 ARG A N 1
ATOM 2565 C CA . ARG A 1 327 ? -18.192 -0.625 35.072 1.00 97.31 327 ARG A CA 1
ATOM 2566 C C . ARG A 1 327 ? -17.268 -1.095 36.195 1.00 97.31 327 ARG A C 1
ATOM 2568 O O . ARG A 1 327 ? -17.314 -0.520 37.285 1.00 97.31 327 ARG A O 1
ATOM 2575 N N . GLU A 1 328 ? -16.444 -2.106 35.932 1.00 96.94 328 GLU A N 1
ATOM 2576 C CA . GLU A 1 328 ? -15.537 -2.694 36.922 1.00 96.94 328 GLU A CA 1
ATOM 2577 C C . GLU A 1 328 ? -14.473 -1.695 37.399 1.00 96.94 328 GLU A C 1
ATOM 2579 O O . GLU A 1 328 ? -14.235 -1.557 38.603 1.00 96.94 328 GLU A O 1
ATOM 2584 N N . ILE A 1 329 ? -13.859 -0.947 36.477 1.00 96.00 329 ILE A N 1
ATOM 2585 C CA . ILE A 1 329 ? -12.840 0.051 36.821 1.00 96.00 329 ILE A CA 1
ATOM 2586 C C . ILE A 1 329 ? -13.452 1.193 37.628 1.00 96.00 329 ILE A C 1
ATOM 2588 O O . ILE A 1 329 ? -12.922 1.549 38.683 1.00 96.00 329 ILE A O 1
ATOM 2592 N N . HIS A 1 330 ? -14.604 1.730 37.214 1.00 95.88 330 HIS A N 1
ATOM 2593 C CA . HIS A 1 330 ? -15.282 2.766 37.992 1.00 95.88 330 HIS A CA 1
ATOM 2594 C C . HIS A 1 330 ? -15.670 2.281 39.392 1.00 95.88 330 HIS A C 1
ATOM 2596 O O . HIS A 1 330 ? -15.579 3.049 40.354 1.00 95.88 330 HIS A O 1
ATOM 2602 N N . GLU A 1 331 ? -16.075 1.020 39.544 1.00 95.44 331 GLU A N 1
ATOM 2603 C CA . GLU A 1 331 ? -16.342 0.433 40.853 1.00 95.44 331 GLU A CA 1
ATOM 2604 C C . GLU A 1 331 ? -15.078 0.366 41.719 1.00 95.44 331 GLU A C 1
ATOM 2606 O O . GLU A 1 331 ? -15.094 0.846 42.857 1.00 95.44 331 GLU A O 1
ATOM 2611 N N . LYS A 1 332 ? -13.952 -0.116 41.177 1.00 94.56 332 LYS A N 1
ATOM 2612 C CA . LYS A 1 332 ? -12.660 -0.123 41.886 1.00 94.56 332 LYS A CA 1
ATOM 2613 C C . LYS A 1 332 ? -12.217 1.287 42.279 1.00 94.56 332 LYS A C 1
ATOM 2615 O O . LYS A 1 332 ? -11.816 1.504 43.423 1.00 94.56 332 LYS A O 1
ATOM 2620 N N . MET A 1 333 ? -12.354 2.266 41.384 1.00 92.62 333 MET A N 1
ATOM 2621 C CA . MET A 1 333 ? -12.043 3.670 41.669 1.00 92.62 333 MET A CA 1
ATOM 2622 C C . MET A 1 333 ? -12.915 4.232 42.799 1.00 92.62 333 MET A C 1
ATOM 2624 O O . MET A 1 333 ? -12.399 4.896 43.703 1.00 92.62 333 MET A O 1
ATOM 2628 N N . ARG A 1 334 ? -14.229 3.957 42.788 1.00 93.44 334 ARG A N 1
ATOM 2629 C CA . ARG A 1 334 ? -15.141 4.353 43.877 1.00 93.44 334 ARG A CA 1
ATOM 2630 C C . ARG A 1 334 ? -14.752 3.690 45.196 1.00 93.44 334 ARG A C 1
ATOM 2632 O O . ARG A 1 334 ? -14.670 4.382 46.208 1.00 93.44 334 ARG A O 1
ATOM 2639 N N . ASN A 1 335 ? -14.445 2.395 45.183 1.00 92.62 335 ASN A N 1
ATOM 2640 C CA . ASN A 1 335 ? -14.037 1.651 46.375 1.00 92.62 335 ASN A CA 1
ATOM 2641 C C . ASN A 1 335 ? -12.723 2.184 46.962 1.00 92.62 335 ASN A C 1
ATOM 2643 O O . ASN A 1 335 ? -12.608 2.330 48.178 1.00 92.62 335 ASN A O 1
ATOM 2647 N N . LEU A 1 336 ? -11.749 2.556 46.125 1.00 91.31 336 LEU A N 1
ATOM 2648 C CA . LEU A 1 336 ? -10.518 3.203 46.587 1.00 91.31 336 LEU A CA 1
ATOM 2649 C C . LEU A 1 336 ? -10.775 4.579 47.211 1.00 91.31 336 LEU A C 1
ATOM 2651 O O . LEU A 1 336 ? -10.202 4.882 48.261 1.00 91.31 336 LEU A O 1
ATOM 2655 N N . LYS A 1 337 ? -11.650 5.400 46.615 1.00 90.69 337 LYS A N 1
ATOM 2656 C CA . LYS A 1 337 ? -12.052 6.692 47.201 1.00 90.69 337 LYS A CA 1
ATOM 2657 C C . LYS A 1 337 ? -12.704 6.499 48.572 1.00 90.69 337 LYS A C 1
ATOM 2659 O O . LYS A 1 337 ? -12.306 7.167 49.524 1.00 90.69 337 LYS A O 1
ATOM 2664 N N . TRP A 1 338 ? -13.625 5.543 48.693 1.00 91.44 338 TRP A N 1
ATOM 2665 C CA . TRP A 1 338 ? -14.276 5.209 49.962 1.00 91.44 338 TRP A CA 1
ATOM 2666 C C . TRP A 1 338 ? -13.303 4.674 51.014 1.00 91.44 338 TRP A C 1
ATOM 2668 O O . TRP A 1 338 ? -13.373 5.096 52.164 1.00 91.44 338 TRP A O 1
ATOM 2678 N N . ARG A 1 339 ? -12.346 3.816 50.639 1.00 91.06 339 ARG A N 1
ATOM 2679 C CA . ARG A 1 339 ? -11.294 3.338 51.555 1.00 91.06 339 ARG A CA 1
ATOM 2680 C C . ARG A 1 339 ? -10.420 4.481 52.069 1.00 91.06 339 ARG A C 1
ATOM 2682 O O . ARG A 1 339 ? -10.155 4.544 53.264 1.00 91.06 339 ARG A O 1
ATOM 2689 N N . ARG A 1 340 ? -10.003 5.408 51.198 1.00 89.94 340 ARG A N 1
ATOM 2690 C CA . ARG A 1 340 ? -9.226 6.598 51.601 1.00 89.94 340 ARG A CA 1
ATOM 2691 C C . ARG A 1 340 ? -10.019 7.506 52.538 1.00 89.94 340 ARG A C 1
ATOM 2693 O O . ARG A 1 340 ? -9.477 7.958 53.541 1.00 89.94 340 ARG A O 1
ATOM 2700 N N . PHE A 1 341 ? -11.296 7.731 52.237 1.00 92.44 341 PHE A N 1
ATOM 2701 C CA . PHE A 1 341 ? -12.186 8.495 53.106 1.00 92.44 341 PHE A CA 1
ATOM 2702 C C . PHE A 1 341 ? -12.363 7.818 54.473 1.00 92.44 341 PHE A C 1
ATOM 2704 O O . PHE A 1 341 ? -12.184 8.460 55.504 1.00 92.44 341 PHE A O 1
ATOM 2711 N N . GLY A 1 342 ? -12.620 6.508 54.496 1.00 91.88 342 GLY A N 1
ATOM 2712 C CA . GLY A 1 342 ? -12.726 5.729 55.730 1.00 91.88 342 GLY A CA 1
ATOM 2713 C C . GLY A 1 342 ? -11.442 5.756 56.563 1.00 91.88 342 GLY A C 1
ATOM 2714 O O . GLY A 1 342 ? -11.512 5.948 57.773 1.00 91.88 342 GLY A O 1
ATOM 2715 N N . LEU A 1 343 ? -10.269 5.652 55.926 1.00 91.56 343 LEU A N 1
ATOM 2716 C CA . LEU A 1 343 ? -8.972 5.799 56.597 1.00 91.56 343 LEU A CA 1
ATOM 2717 C C . LEU A 1 343 ? -8.800 7.193 57.208 1.00 91.56 343 LEU A C 1
ATOM 2719 O O . LEU A 1 343 ? -8.324 7.300 58.334 1.00 91.56 343 LEU A O 1
ATOM 2723 N N . PHE A 1 344 ? -9.210 8.252 56.507 1.00 93.00 344 PHE A N 1
ATOM 2724 C CA . PHE A 1 344 ? -9.172 9.611 57.049 1.00 93.00 344 PHE A CA 1
ATOM 2725 C C . PHE A 1 344 ? -10.068 9.755 58.287 1.00 93.00 344 PHE A C 1
ATOM 2727 O O . PHE A 1 344 ? -9.617 10.264 59.311 1.00 93.00 344 PHE A O 1
ATOM 2734 N N . VAL A 1 345 ? -11.305 9.249 58.225 1.00 93.81 345 VAL A N 1
ATOM 2735 C CA . VAL A 1 345 ? -12.243 9.255 59.363 1.00 93.81 345 VAL A CA 1
ATOM 2736 C C . VAL A 1 345 ? -11.691 8.444 60.541 1.00 93.81 345 VAL A C 1
ATOM 2738 O O . VAL A 1 345 ? -11.748 8.897 61.684 1.00 93.81 345 VAL A O 1
ATOM 2741 N N . PHE A 1 346 ? -11.105 7.277 60.272 1.00 94.31 346 PHE A N 1
ATOM 2742 C CA . PHE A 1 346 ? -10.473 6.429 61.282 1.00 94.31 346 PHE A CA 1
ATOM 2743 C C . PHE A 1 346 ? -9.297 7.134 61.976 1.00 94.31 346 PHE A C 1
ATOM 2745 O O . PHE A 1 346 ? -9.251 7.194 63.206 1.00 94.31 346 PHE A O 1
ATOM 2752 N N . TRP A 1 347 ? -8.382 7.735 61.207 1.00 95.31 347 TRP A N 1
ATOM 2753 C CA . TRP A 1 347 ? -7.263 8.506 61.755 1.00 95.31 347 TRP A CA 1
ATOM 2754 C C . TRP A 1 347 ? -7.736 9.722 62.546 1.00 95.31 347 TRP A C 1
ATOM 2756 O O . TRP A 1 347 ? -7.234 9.964 63.642 1.00 95.31 347 TRP A O 1
ATOM 2766 N N . PHE A 1 348 ? -8.731 10.455 62.043 1.00 95.56 348 PHE A N 1
ATOM 2767 C CA . PHE A 1 348 ? -9.338 11.570 62.766 1.00 95.56 348 PHE A CA 1
ATOM 2768 C C . PHE A 1 348 ? -9.863 11.132 64.141 1.00 95.56 348 PHE A C 1
ATOM 2770 O O . PHE A 1 348 ? -9.573 11.785 65.144 1.00 95.56 348 PHE A O 1
ATOM 2777 N N . TYR A 1 349 ? -10.561 9.994 64.213 1.00 95.56 349 TYR A N 1
ATOM 2778 C CA . TYR A 1 349 ? -11.066 9.451 65.475 1.00 95.56 349 TYR A CA 1
ATOM 2779 C C . TYR A 1 349 ? -9.939 9.042 66.438 1.00 95.56 349 TYR A C 1
ATOM 2781 O O . TYR A 1 349 ? -10.012 9.343 67.633 1.00 95.56 349 TYR A O 1
ATOM 2789 N N . ILE A 1 350 ? -8.865 8.420 65.935 1.00 95.81 350 ILE A N 1
ATOM 2790 C CA . ILE A 1 350 ? -7.669 8.098 66.735 1.00 95.81 350 ILE A CA 1
ATOM 2791 C C . ILE A 1 350 ? -7.046 9.371 67.312 1.00 95.81 350 ILE A C 1
ATOM 2793 O O . ILE A 1 350 ? -6.819 9.446 68.521 1.00 95.81 350 ILE A O 1
ATOM 2797 N N . PHE A 1 351 ? -6.798 10.387 66.482 1.00 95.94 351 PHE A N 1
ATOM 2798 C CA . PHE A 1 351 ? -6.188 11.637 66.935 1.00 95.94 351 PHE A CA 1
ATOM 2799 C C . PHE A 1 351 ? -7.071 12.377 67.941 1.00 95.94 351 PHE A C 1
ATOM 2801 O O . PHE A 1 351 ? -6.563 12.869 68.949 1.00 95.94 351 PHE A O 1
ATOM 2808 N N . LEU A 1 352 ? -8.388 12.399 67.721 1.00 96.00 352 LEU A N 1
ATOM 2809 C CA . LEU A 1 352 ? -9.351 12.962 68.664 1.00 96.00 352 LEU A CA 1
ATOM 2810 C C . LEU A 1 352 ? -9.313 12.223 70.010 1.00 96.00 352 LEU A C 1
ATOM 2812 O O . LEU A 1 352 ? -9.254 12.858 71.061 1.00 96.00 352 LEU A O 1
ATOM 2816 N N . THR A 1 353 ? -9.278 10.890 69.985 1.00 94.75 353 THR A N 1
ATOM 2817 C CA . THR A 1 353 ? -9.214 10.057 71.195 1.00 94.75 353 THR A CA 1
ATOM 2818 C C . THR A 1 353 ? -7.916 10.297 71.967 1.00 94.75 353 THR A C 1
ATOM 2820 O O . THR A 1 353 ? -7.951 10.544 73.173 1.00 94.75 353 THR A O 1
ATOM 2823 N N . ILE A 1 354 ? -6.768 10.310 71.279 1.00 95.50 354 ILE A N 1
ATOM 2824 C CA . ILE A 1 354 ? -5.465 10.624 71.884 1.00 95.50 354 ILE A CA 1
ATOM 2825 C C . ILE A 1 354 ? -5.492 12.029 72.497 1.00 95.50 354 ILE A C 1
ATOM 2827 O O . ILE A 1 354 ? -5.063 12.211 73.637 1.00 95.50 354 ILE A O 1
ATOM 2831 N N . PHE A 1 355 ? -6.038 13.019 71.787 1.00 95.56 355 PHE A N 1
ATOM 2832 C CA . PHE A 1 355 ? -6.153 14.391 72.277 1.00 95.56 355 PHE A CA 1
ATOM 2833 C C . PHE A 1 355 ? -7.003 14.484 73.552 1.00 95.56 355 PHE A C 1
ATOM 2835 O O . PHE A 1 355 ? -6.593 15.141 74.514 1.00 95.56 355 PHE A O 1
ATOM 2842 N N . ILE A 1 356 ? -8.146 13.792 73.594 1.00 95.06 356 ILE A N 1
ATOM 2843 C CA . ILE A 1 356 ? -9.017 13.720 74.776 1.00 95.06 356 ILE A CA 1
ATOM 2844 C C . ILE A 1 356 ? -8.266 13.091 75.955 1.00 95.06 356 ILE A C 1
ATOM 2846 O O . ILE A 1 356 ? -8.243 13.673 77.041 1.00 95.06 356 ILE A O 1
ATOM 2850 N N . ILE A 1 357 ? -7.589 11.957 75.745 1.00 94.25 357 ILE A N 1
ATOM 2851 C CA . ILE A 1 357 ? -6.798 11.279 76.785 1.00 94.25 357 ILE A CA 1
ATOM 2852 C C . ILE A 1 357 ? -5.677 12.193 77.298 1.00 94.25 357 ILE A C 1
ATOM 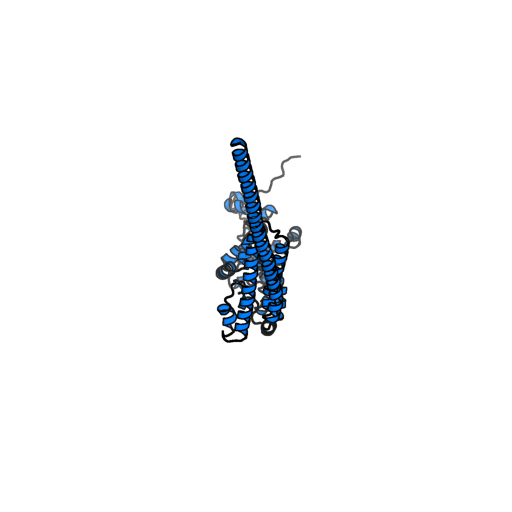2854 O O . ILE A 1 357 ? -5.477 12.319 78.508 1.00 94.25 357 ILE A O 1
ATOM 2858 N N . MET A 1 358 ? -4.962 12.885 76.406 1.00 92.75 358 MET A N 1
ATOM 2859 C CA . MET A 1 358 ? -3.904 13.826 76.782 1.00 92.75 358 MET A CA 1
ATOM 2860 C C . MET A 1 358 ? -4.443 15.010 77.592 1.00 92.75 358 MET A C 1
ATOM 2862 O O . MET A 1 358 ? -3.841 15.389 78.601 1.00 92.75 358 MET A O 1
ATOM 2866 N N . ARG A 1 359 ? -5.581 15.589 77.185 1.00 93.06 359 ARG A N 1
ATOM 2867 C CA . ARG A 1 359 ? -6.268 16.657 77.928 1.00 93.06 359 ARG A CA 1
ATOM 2868 C C . ARG A 1 359 ? -6.703 16.182 79.311 1.00 93.06 359 ARG A C 1
ATOM 2870 O O . ARG A 1 359 ? -6.447 16.881 80.289 1.00 93.06 359 ARG A O 1
ATOM 2877 N N . TYR A 1 360 ? -7.289 14.990 79.397 1.00 92.56 360 TYR A N 1
ATOM 2878 C CA . TYR A 1 360 ? -7.716 14.386 80.655 1.00 92.56 360 TYR A CA 1
ATOM 2879 C C . TYR A 1 360 ? -6.532 14.128 81.599 1.00 92.56 360 TYR A C 1
ATOM 2881 O O . TYR A 1 360 ? -6.573 14.513 82.767 1.00 92.56 360 TYR A O 1
ATOM 2889 N N . LYS A 1 361 ? -5.422 13.581 81.083 1.00 91.81 361 LYS A N 1
ATOM 2890 C CA . LYS A 1 361 ? -4.186 13.370 81.854 1.00 91.81 361 LYS A CA 1
ATOM 2891 C C . LYS A 1 361 ? -3.607 14.687 82.384 1.00 91.81 361 LYS A C 1
ATOM 2893 O O . LYS A 1 361 ? -3.236 14.755 83.552 1.00 91.81 361 LYS A O 1
ATOM 2898 N N . ARG A 1 362 ? -3.555 15.746 81.561 1.00 88.31 362 ARG A N 1
ATOM 2899 C CA . ARG A 1 362 ? -3.097 17.083 81.997 1.00 88.31 362 ARG A CA 1
ATOM 2900 C C . ARG A 1 362 ? -3.985 17.662 83.098 1.00 88.31 362 ARG A C 1
ATOM 2902 O O . ARG A 1 362 ? -3.466 18.209 84.065 1.00 88.31 362 ARG A O 1
ATOM 2909 N N . TRP A 1 363 ? -5.301 17.515 82.968 1.00 86.19 363 TRP A N 1
ATOM 2910 C CA . TRP A 1 363 ? -6.249 17.949 83.992 1.00 86.19 363 TRP A CA 1
ATOM 2911 C C . TRP A 1 363 ? -6.059 17.192 85.317 1.00 86.19 363 TRP A C 1
ATOM 2913 O O . TRP A 1 363 ? -6.006 17.823 86.369 1.00 86.19 363 TRP A O 1
ATOM 2923 N N . LEU A 1 364 ? -5.863 15.868 85.276 1.00 83.94 364 LEU A N 1
ATOM 2924 C CA . LEU A 1 364 ? -5.573 15.062 86.469 1.00 83.94 364 LEU A CA 1
ATOM 2925 C C . LEU A 1 364 ? -4.268 15.471 87.167 1.00 83.94 364 LEU A C 1
ATOM 2927 O O . LEU A 1 364 ? -4.240 15.533 88.394 1.00 83.94 364 LEU A O 1
ATOM 2931 N N . ILE A 1 365 ? -3.203 15.757 86.408 1.00 83.62 365 ILE A N 1
ATOM 2932 C CA . ILE A 1 365 ? -1.922 16.223 86.968 1.00 83.62 365 ILE A CA 1
ATOM 2933 C C . ILE A 1 365 ? -2.115 17.566 87.678 1.00 83.62 365 ILE A C 1
ATOM 2935 O O . ILE A 1 365 ? -1.717 17.692 88.832 1.00 83.62 365 ILE A O 1
ATOM 2939 N N . LYS A 1 366 ? -2.794 18.528 87.037 1.00 79.06 366 LYS A N 1
ATOM 2940 C CA . LYS A 1 366 ? -3.086 19.838 87.639 1.00 79.06 366 LYS A CA 1
ATOM 2941 C C . LYS A 1 366 ? -3.909 19.708 88.928 1.00 79.06 366 LYS A C 1
ATOM 2943 O O . LYS A 1 366 ? -3.605 20.339 89.931 1.00 79.06 366 LYS A O 1
ATOM 2948 N N . ARG A 1 367 ? -4.903 18.816 88.935 1.00 76.00 367 ARG A N 1
ATOM 2949 C CA . ARG A 1 367 ? -5.744 18.553 90.112 1.00 76.00 367 ARG A CA 1
ATOM 2950 C C . ARG A 1 367 ? -4.996 17.843 91.252 1.00 76.00 367 ARG A C 1
ATOM 2952 O O . ARG A 1 367 ? -5.416 17.948 92.398 1.00 76.00 367 ARG A O 1
ATOM 2959 N N . ARG A 1 368 ? -3.919 17.103 90.954 1.00 71.06 368 ARG A N 1
ATOM 2960 C CA . ARG A 1 368 ? -3.033 16.484 91.958 1.00 71.06 368 ARG A CA 1
ATOM 2961 C C . ARG A 1 368 ? -1.993 17.445 92.530 1.00 71.06 368 ARG A C 1
ATOM 2963 O O . ARG A 1 368 ? -1.545 17.182 93.629 1.00 71.06 368 ARG A O 1
ATOM 2970 N N . SER A 1 369 ? -1.605 18.501 91.813 1.00 65.88 369 SER A N 1
ATOM 2971 C CA . SER A 1 369 ? -0.686 19.532 92.325 1.00 65.88 369 SER A CA 1
ATOM 2972 C C . SER A 1 369 ? -1.374 20.617 93.163 1.00 65.88 369 SER A C 1
ATOM 2974 O O . SER A 1 369 ? -0.695 21.416 93.792 1.00 65.88 369 SER A O 1
ATOM 2976 N N . GLU A 1 370 ? -2.708 20.681 93.127 1.00 60.88 370 GLU A N 1
ATOM 2977 C CA . GLU A 1 370 ? -3.541 21.612 93.911 1.00 60.88 370 GLU A CA 1
ATOM 2978 C C . GLU A 1 370 ? -4.078 20.983 95.219 1.00 60.88 370 GLU A C 1
ATOM 2980 O O . GLU A 1 370 ? -4.805 21.636 95.965 1.00 60.88 370 GLU A O 1
ATOM 2985 N N . LYS A 1 371 ? -3.735 19.717 95.493 1.00 53.72 371 LYS A N 1
ATOM 2986 C CA . LYS A 1 371 ? -3.915 19.031 96.781 1.00 53.72 371 LYS A CA 1
ATOM 2987 C C . LYS A 1 371 ? -2.549 18.792 97.397 1.00 53.72 371 LYS A C 1
ATOM 2989 O O . LYS A 1 371 ? -2.483 18.834 98.642 1.00 53.72 371 LYS A O 1
#

Secondary structure (DSSP, 8-state):
--S--------THHHH-HHHHHHHTTSHHHHTT--HHHHH-S-TT---HHHHT-SS--PPPGGGHHHHHHHHHT-HHHHGGGT--S-HHHHHHHSTTTTTTTT-TTS--HHHHH-SSS---TTSTT-TTSHHHHHHHHHTT-HHHHHHHHTSHHHHHHHHHS-S--HHHHS-TTS-----GGGHHHHHHTT-HHHHHHHHHSHHHHHHHHHT---HHHHH-SSS---GGG--HHHHGGGTS-TTSHHHHHHHHHHHHHHHHHHHHHHHHHHHHHHHTTT---HHHHHHHHHHHHHHHHHHHHGGGT-HHHHHHHHHHHHHHHHHHHHHHHHHHHHHHHHHHHHHHHHHHHHHHHHHHHHHHHHHHHHHH--

Sequence (371 aa):
MSLLSIILSISLCGTCHPDTNSIFQKSIHNTEGVHCVSCHGGDPNTLDEGKAHSQNFRKIPRNLIPQHCGSCHSNPLLMKPYGISTDQLSLYLSSIHGKDFEKSPKKPVCTDCHGVHEIKKKDEPEGLTNPFNVVRTCGKCHGIILQEYLSSYHYEAWKERKNSPICVTCHDPHLPLKFKTADIDKLCGRCHSISRESFMDGPHGKFFYDKGVPSCGDCHGYHSIKRSRTLEISGTCGKCHSKDSKEFKTAEKLSTMLLQTKVEIERTEKILDDAEKIPIAVEDYRARIEEAKTFLMEALILTHSLSVEKNEETLEKARLISKEIEREIHEKMRNLKWRRFGLFVFWFYIFLTIFIIMRYKRWLIKRRSEK

Radius of gyration: 36.33 Å; chains: 1; bounding box: 92×41×132 Å